Protein AF-A0A5E7RU67-F1 (afdb_monomer_lite)

InterPro domains:
  IPR011050 Pectin lyase fold/virulence factor [SSF51126] (42-328)
  IPR012332 Autotransporter, pectate lyase C-like domain superfamily [G3DSA:2.160.20.20] (21-331)

Radius of gyration: 26.78 Å; chains: 1; bounding box: 69×80×90 Å

Structure (mmCIF, N/CA/C/O backbone):
data_AF-A0A5E7RU67-F1
#
_entry.id   AF-A0A5E7RU67-F1
#
loop_
_atom_site.group_PDB
_atom_site.id
_atom_site.type_symbol
_atom_site.label_atom_id
_atom_site.label_alt_id
_atom_site.label_comp_id
_atom_site.label_asym_id
_atom_site.label_entity_id
_atom_site.label_seq_id
_atom_site.pdbx_PDB_ins_code
_atom_site.Cartn_x
_atom_site.Cartn_y
_atom_site.Cartn_z
_atom_site.occupancy
_atom_site.B_iso_or_equiv
_atom_site.auth_seq_id
_atom_site.auth_comp_id
_atom_site.auth_asym_id
_atom_site.auth_atom_id
_atom_site.pdbx_PDB_model_num
ATOM 1 N N . MET A 1 1 ? 38.534 -65.966 -63.436 1.00 44.47 1 MET A N 1
ATOM 2 C CA . MET A 1 1 ? 38.190 -65.889 -61.999 1.00 44.47 1 MET A CA 1
ATOM 3 C C . MET A 1 1 ? 38.751 -64.556 -61.519 1.00 44.47 1 MET A C 1
ATOM 5 O O . MET A 1 1 ? 39.958 -64.410 -61.515 1.00 44.47 1 MET A O 1
ATOM 9 N N . ILE A 1 2 ? 37.965 -63.483 -61.458 1.00 35.50 2 ILE A N 1
ATOM 10 C CA . ILE A 1 2 ? 37.288 -63.001 -60.243 1.00 35.50 2 ILE A CA 1
ATOM 11 C C . ILE A 1 2 ? 36.153 -62.049 -60.671 1.00 35.50 2 ILE A C 1
ATOM 13 O O . ILE A 1 2 ? 36.329 -61.210 -61.549 1.00 35.50 2 ILE A O 1
ATOM 17 N N . SER A 1 3 ? 34.987 -62.232 -60.054 1.00 41.81 3 SER A N 1
ATOM 18 C CA . SER A 1 3 ? 33.763 -61.436 -60.195 1.00 41.81 3 SER A CA 1
ATOM 19 C C . SER A 1 3 ? 33.774 -60.284 -59.188 1.00 41.81 3 SER A C 1
ATOM 21 O O . SER A 1 3 ? 34.045 -60.535 -58.016 1.00 41.81 3 SER A O 1
ATOM 23 N N . ILE A 1 4 ? 33.380 -59.071 -59.588 1.00 42.59 4 ILE A N 1
ATOM 24 C CA . ILE A 1 4 ? 33.026 -57.989 -58.654 1.00 42.59 4 ILE A CA 1
ATOM 25 C C . ILE A 1 4 ? 31.645 -57.444 -59.042 1.00 42.59 4 ILE A C 1
ATOM 27 O O . ILE A 1 4 ? 31.445 -56.932 -60.140 1.00 42.59 4 ILE A O 1
ATOM 31 N N . LYS A 1 5 ? 30.684 -57.626 -58.129 1.00 42.06 5 LYS A N 1
ATOM 32 C CA . LYS A 1 5 ? 29.308 -57.107 -58.178 1.00 42.06 5 LYS A CA 1
ATOM 33 C C . LYS A 1 5 ? 29.257 -55.645 -57.684 1.00 42.06 5 LYS A C 1
ATOM 35 O O . LYS A 1 5 ? 30.130 -55.249 -56.913 1.00 42.06 5 LYS A O 1
ATOM 40 N N . PRO A 1 6 ? 28.236 -54.860 -58.079 1.00 46.28 6 PRO A N 1
ATOM 41 C CA . PRO A 1 6 ? 28.140 -53.432 -57.776 1.00 46.28 6 PRO A CA 1
ATOM 42 C C . PRO A 1 6 ? 27.671 -53.166 -56.337 1.00 46.28 6 PRO A C 1
ATOM 44 O O . PRO A 1 6 ? 26.772 -53.842 -55.836 1.00 46.28 6 PRO A O 1
ATOM 47 N N . PHE A 1 7 ? 28.241 -52.145 -55.690 1.00 42.00 7 PHE A N 1
ATOM 48 C CA . PHE A 1 7 ? 27.728 -51.604 -54.430 1.00 42.00 7 PHE A CA 1
ATOM 49 C C . PHE A 1 7 ? 26.598 -50.606 -54.709 1.00 42.00 7 PHE A C 1
ATOM 51 O O . PHE A 1 7 ? 26.797 -49.581 -55.359 1.00 42.00 7 PHE A O 1
ATOM 58 N N . ALA A 1 8 ? 25.407 -50.916 -54.199 1.00 48.16 8 ALA A N 1
ATOM 59 C CA . ALA A 1 8 ? 24.274 -50.005 -54.146 1.00 48.16 8 ALA A CA 1
ATOM 60 C C . ALA A 1 8 ? 24.549 -48.901 -53.112 1.00 48.16 8 ALA A C 1
ATOM 62 O O . ALA A 1 8 ? 24.764 -49.191 -51.934 1.00 48.16 8 ALA A O 1
ATOM 63 N N . CYS A 1 9 ? 24.536 -47.636 -53.541 1.00 42.12 9 CYS A N 1
ATOM 64 C CA . CYS A 1 9 ? 24.635 -46.504 -52.626 1.00 42.12 9 CYS A CA 1
ATOM 65 C C . CYS A 1 9 ? 23.310 -46.348 -51.862 1.00 42.12 9 CYS A C 1
ATOM 67 O O . CYS A 1 9 ? 22.229 -46.235 -52.443 1.00 42.12 9 CYS A O 1
ATOM 69 N N . CYS A 1 10 ? 23.421 -46.433 -50.541 1.00 45.81 10 CYS A N 1
ATOM 70 C CA . CYS A 1 10 ? 22.346 -46.565 -49.574 1.00 45.81 10 CYS A CA 1
ATOM 71 C C . CYS A 1 10 ? 21.570 -45.247 -49.393 1.00 45.81 10 CYS A C 1
ATOM 73 O O . CYS A 1 10 ? 22.162 -44.171 -49.311 1.00 45.81 10 CYS A O 1
ATOM 75 N N . ARG A 1 11 ? 20.243 -45.342 -49.214 1.00 50.56 11 ARG A N 1
ATOM 76 C CA . ARG A 1 11 ? 19.304 -44.248 -48.867 1.00 50.56 11 ARG A CA 1
ATOM 77 C C . ARG A 1 11 ? 19.621 -43.524 -47.537 1.00 50.56 11 ARG A C 1
ATOM 79 O O . ARG A 1 11 ? 18.853 -42.671 -47.107 1.00 50.56 11 ARG A O 1
ATOM 86 N N . LEU A 1 12 ? 20.752 -43.829 -46.899 1.00 46.69 12 LEU A N 1
ATOM 87 C CA . LEU A 1 12 ? 21.218 -43.235 -45.647 1.00 46.69 12 LEU A CA 1
ATOM 88 C C . LEU A 1 12 ? 21.795 -41.818 -45.826 1.00 46.69 12 LEU A C 1
ATOM 90 O O . LEU A 1 12 ? 21.745 -41.019 -44.896 1.00 46.69 12 LEU A O 1
ATOM 94 N N . PHE A 1 13 ? 22.293 -41.471 -47.020 1.00 46.56 13 PHE A N 1
ATOM 95 C CA . PHE A 1 13 ? 22.967 -40.181 -47.241 1.00 46.56 13 PHE A CA 1
ATOM 96 C C . PHE A 1 13 ? 22.000 -38.982 -47.310 1.00 46.56 13 PHE A C 1
ATOM 98 O O . PHE A 1 13 ? 22.359 -37.878 -46.912 1.00 46.56 13 PHE A O 1
ATOM 105 N N . CYS A 1 14 ? 20.744 -39.190 -47.732 1.00 43.66 14 CYS A N 1
ATOM 106 C CA . CYS A 1 14 ? 19.724 -38.130 -47.714 1.00 43.66 14 CYS A CA 1
ATOM 107 C C . CYS A 1 14 ? 19.149 -37.871 -46.313 1.00 43.66 14 CYS A C 1
ATOM 109 O O . CYS A 1 14 ? 18.797 -36.736 -46.008 1.00 43.66 14 CYS A O 1
ATOM 111 N N . ALA A 1 15 ? 19.083 -38.889 -45.446 1.00 46.81 15 ALA A N 1
ATOM 112 C CA . ALA A 1 15 ? 18.594 -38.727 -44.074 1.00 46.81 15 ALA A CA 1
ATOM 113 C C . ALA A 1 15 ? 19.608 -37.997 -43.171 1.00 46.81 15 ALA A C 1
ATOM 115 O O . ALA A 1 15 ? 19.221 -37.307 -42.232 1.00 46.81 15 ALA A O 1
ATOM 116 N N . MET A 1 16 ? 20.905 -38.100 -43.481 1.00 46.62 16 MET A N 1
ATOM 117 C CA . MET A 1 16 ? 21.975 -37.484 -42.688 1.00 46.62 16 MET A CA 1
ATOM 118 C C . MET A 1 16 ? 22.162 -35.982 -42.957 1.00 46.62 16 MET A C 1
ATOM 120 O O . MET A 1 16 ? 22.658 -35.275 -42.085 1.00 46.62 16 MET A O 1
ATOM 124 N N . ASN A 1 17 ? 21.706 -35.471 -44.108 1.00 43.25 17 ASN A N 1
ATOM 125 C CA . ASN A 1 17 ? 21.775 -34.039 -44.429 1.00 43.25 17 ASN A CA 1
ATOM 126 C C . ASN A 1 17 ? 20.615 -33.211 -43.845 1.00 43.25 17 ASN A C 1
ATOM 128 O O . ASN A 1 17 ? 20.751 -31.998 -43.719 1.00 43.25 17 ASN A O 1
ATOM 132 N N . LEU A 1 18 ? 19.495 -33.834 -43.450 1.00 45.84 18 LEU A N 1
ATOM 133 C CA . LEU A 1 18 ? 18.412 -33.117 -42.757 1.00 45.84 18 LEU A CA 1
ATOM 134 C C . LEU A 1 18 ? 18.663 -32.952 -41.248 1.00 45.84 18 LEU A C 1
ATOM 136 O O . LEU A 1 18 ? 18.122 -32.028 -40.647 1.00 45.84 18 LEU A O 1
ATOM 140 N N . MET A 1 19 ? 19.497 -33.797 -40.631 1.00 50.22 19 MET A N 1
ATOM 141 C CA . MET A 1 19 ? 19.812 -33.681 -39.199 1.00 50.22 19 MET A CA 1
ATOM 142 C C . MET A 1 19 ? 20.854 -32.597 -38.883 1.00 50.22 19 MET A C 1
ATOM 144 O O . MET A 1 19 ? 20.818 -32.0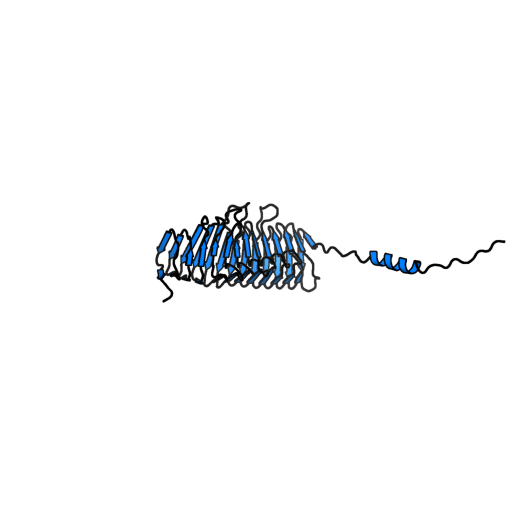44 -37.787 1.00 50.22 19 MET A O 1
ATOM 148 N N . SER A 1 20 ? 21.741 -32.230 -39.818 1.00 50.44 20 SER A N 1
ATOM 149 C CA . SER A 1 20 ? 22.726 -31.161 -39.572 1.00 50.44 20 SER A CA 1
ATOM 150 C C . SER A 1 20 ? 22.131 -29.750 -39.684 1.00 50.44 20 SER A C 1
ATOM 152 O O . SER A 1 20 ? 22.588 -28.846 -38.990 1.00 50.44 20 SER A O 1
ATOM 154 N N . MET A 1 21 ? 21.071 -29.560 -40.481 1.00 47.50 21 MET A N 1
ATOM 155 C CA . MET A 1 21 ? 20.347 -28.281 -40.566 1.00 47.50 21 MET A CA 1
ATOM 156 C C . MET A 1 21 ? 19.394 -28.040 -39.387 1.00 47.50 21 MET A C 1
ATOM 158 O O . MET A 1 21 ? 19.120 -26.888 -39.062 1.00 47.50 21 MET A O 1
ATOM 162 N N . ALA A 1 22 ? 18.928 -29.091 -38.702 1.00 50.53 22 ALA A N 1
ATOM 163 C CA . ALA A 1 22 ? 18.099 -28.947 -37.502 1.00 50.53 22 ALA A CA 1
ATOM 164 C C . ALA A 1 22 ? 18.892 -28.419 -36.288 1.00 50.53 22 ALA A C 1
ATOM 166 O O . ALA A 1 22 ? 18.325 -27.755 -35.423 1.00 50.53 22 ALA A O 1
ATOM 167 N N . ALA A 1 23 ? 20.209 -28.655 -36.240 1.00 50.19 23 ALA A N 1
ATOM 168 C CA . ALA A 1 23 ? 21.064 -28.230 -35.131 1.00 50.19 23 ALA A CA 1
ATOM 169 C C . ALA A 1 23 ? 21.391 -26.719 -35.124 1.00 50.19 23 ALA A C 1
ATOM 171 O O . ALA A 1 23 ? 21.833 -26.210 -34.098 1.00 50.19 23 ALA A O 1
ATOM 172 N N . LEU A 1 24 ? 21.147 -25.987 -36.222 1.00 49.62 24 LEU A N 1
ATOM 173 C CA . LEU A 1 24 ? 21.363 -24.530 -36.287 1.00 49.62 24 LEU A CA 1
ATOM 174 C C . LEU A 1 24 ? 20.116 -23.682 -35.966 1.00 49.62 24 LEU A C 1
ATOM 176 O O . LEU A 1 24 ? 20.223 -22.460 -35.913 1.00 49.62 24 LEU A O 1
ATOM 180 N N . LEU A 1 25 ? 18.953 -24.292 -35.713 1.00 47.78 25 LEU A N 1
ATOM 181 C CA . LEU A 1 25 ? 17.704 -23.574 -35.397 1.00 47.78 25 LEU A CA 1
ATOM 182 C C . LEU A 1 25 ? 17.400 -23.470 -33.890 1.00 47.78 25 LEU A C 1
ATOM 184 O O . LEU A 1 25 ? 16.326 -23.013 -33.514 1.00 47.78 25 LEU A O 1
ATOM 188 N N . LEU A 1 26 ? 18.341 -23.858 -33.023 1.00 47.12 26 LEU A N 1
ATOM 189 C CA . LEU A 1 26 ? 18.199 -23.798 -31.560 1.00 47.12 26 LEU A CA 1
ATOM 190 C C . LEU A 1 26 ? 19.143 -22.784 -30.896 1.00 47.12 26 LEU A C 1
ATOM 192 O O . LEU A 1 26 ? 19.465 -22.915 -29.719 1.00 47.12 26 LEU A O 1
ATOM 196 N N . VAL A 1 27 ? 19.563 -21.742 -31.617 1.00 46.94 27 VAL A N 1
ATOM 197 C CA . VAL A 1 27 ? 20.065 -20.527 -30.959 1.00 46.94 27 VAL A CA 1
ATOM 198 C C . VAL A 1 27 ? 18.857 -19.637 -30.690 1.00 46.94 27 VAL A C 1
ATOM 200 O O . VAL A 1 27 ? 18.608 -18.666 -31.401 1.00 46.94 27 VAL A O 1
ATOM 203 N N . SER A 1 28 ? 18.054 -20.006 -29.691 1.00 48.38 28 SER A N 1
ATOM 204 C CA . SER A 1 28 ? 17.114 -19.050 -29.109 1.00 48.38 28 SER A CA 1
ATOM 205 C C . SER A 1 28 ? 17.944 -17.865 -28.613 1.00 48.38 28 SER A C 1
ATOM 207 O O . SER A 1 28 ? 18.873 -18.093 -27.832 1.00 48.38 28 SER A O 1
ATOM 209 N N . PRO A 1 29 ? 17.678 -16.616 -29.033 1.00 47.66 29 PRO A N 1
ATOM 210 C CA . PRO A 1 29 ? 18.270 -15.486 -28.348 1.00 47.66 29 PRO A CA 1
ATOM 211 C C . PRO A 1 29 ? 17.782 -15.568 -26.903 1.00 47.66 29 PRO A C 1
ATOM 213 O O . PRO A 1 29 ? 16.587 -15.464 -26.628 1.00 47.66 29 PRO A O 1
ATOM 216 N N . HIS A 1 30 ? 18.694 -15.811 -25.966 1.00 46.31 30 HIS A N 1
ATOM 217 C CA . HIS A 1 30 ? 18.444 -15.446 -24.584 1.00 46.31 30 HIS A CA 1
ATOM 218 C C . HIS A 1 30 ? 18.219 -13.931 -24.619 1.00 46.31 30 HIS A C 1
ATOM 220 O O . HIS A 1 30 ? 19.171 -13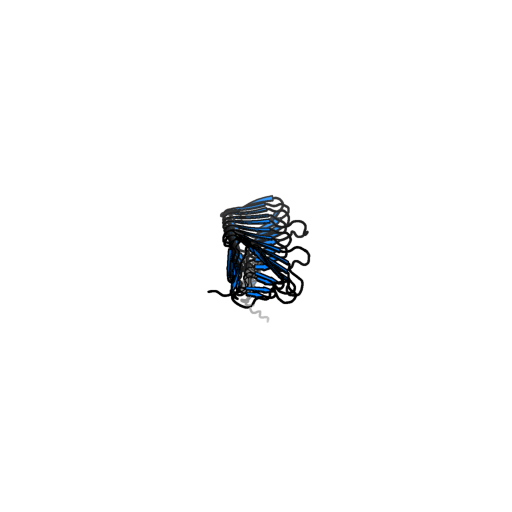.184 -24.824 1.00 46.31 30 HIS A O 1
ATOM 226 N N . VAL A 1 31 ? 16.960 -13.484 -24.561 1.00 63.78 31 VAL A N 1
ATOM 227 C CA . VAL A 1 31 ? 16.603 -12.059 -24.610 1.00 63.78 31 VAL A CA 1
ATOM 228 C C . VAL A 1 31 ? 17.041 -11.440 -23.284 1.00 63.78 31 VAL A C 1
ATOM 230 O O . VAL A 1 31 ? 16.287 -11.387 -22.313 1.00 63.78 31 VAL A O 1
ATOM 233 N N . THR A 1 32 ? 18.318 -11.079 -23.214 1.00 76.38 32 THR A N 1
ATOM 234 C CA . THR A 1 32 ? 18.918 -10.339 -22.106 1.00 76.38 32 THR A CA 1
ATOM 235 C C . THR A 1 32 ? 18.380 -8.918 -22.106 1.00 76.38 32 THR A C 1
ATOM 237 O O . THR A 1 32 ? 18.255 -8.326 -23.175 1.00 76.38 32 THR A O 1
ATOM 240 N N . ALA A 1 33 ? 18.113 -8.364 -20.924 1.00 84.88 33 ALA A N 1
ATOM 241 C CA . ALA A 1 33 ? 17.643 -6.991 -20.806 1.00 84.88 33 ALA A CA 1
ATOM 242 C C . ALA A 1 33 ? 18.615 -5.991 -21.435 1.00 84.88 33 ALA A C 1
ATOM 244 O O . ALA A 1 33 ? 19.833 -6.070 -21.243 1.00 84.88 33 ALA A O 1
ATOM 245 N N . ARG A 1 34 ? 18.061 -5.019 -22.152 1.00 93.75 34 ARG A N 1
ATOM 246 C CA . ARG A 1 34 ? 18.792 -3.872 -22.659 1.00 93.75 34 ARG A CA 1
ATOM 247 C C . ARG A 1 34 ? 19.200 -2.975 -21.498 1.00 93.75 34 ARG A C 1
ATOM 249 O O . ARG A 1 34 ? 18.366 -2.454 -20.756 1.00 93.75 34 ARG A O 1
ATOM 256 N N . VAL A 1 35 ? 20.507 -2.799 -21.343 1.00 95.38 35 VAL A N 1
ATOM 257 C CA . VAL A 1 35 ? 21.083 -1.997 -20.263 1.00 95.38 35 VAL A CA 1
ATOM 258 C C . VAL A 1 35 ? 21.199 -0.538 -20.702 1.00 95.38 35 VAL A C 1
ATOM 260 O O . VAL A 1 35 ? 21.812 -0.246 -21.728 1.00 95.38 35 VAL A O 1
ATOM 263 N N . ILE A 1 36 ? 20.645 0.368 -19.898 1.00 95.50 36 ILE A N 1
ATOM 264 C CA . ILE A 1 36 ? 20.850 1.814 -19.988 1.00 95.50 36 ILE A CA 1
ATOM 265 C C . ILE A 1 36 ? 21.726 2.210 -18.803 1.00 95.50 36 ILE A C 1
ATOM 267 O O . ILE A 1 36 ? 21.338 2.058 -17.642 1.00 95.50 36 ILE A O 1
ATOM 271 N N . ASP A 1 37 ? 22.924 2.695 -19.103 1.00 95.62 37 ASP A N 1
ATOM 272 C CA . ASP A 1 37 ? 23.963 2.986 -18.119 1.00 95.62 37 ASP A CA 1
ATOM 273 C C . ASP A 1 37 ? 24.374 4.453 -18.236 1.00 95.62 37 ASP A C 1
ATOM 275 O O . ASP A 1 37 ? 24.819 4.875 -19.306 1.00 95.62 37 ASP A O 1
ATOM 279 N N . ASN A 1 38 ? 24.159 5.230 -17.166 1.00 95.19 38 ASN A N 1
ATOM 280 C CA . ASN A 1 38 ? 24.547 6.643 -17.049 1.00 95.19 38 ASN A CA 1
ATOM 281 C C . ASN A 1 38 ? 24.175 7.514 -18.268 1.00 95.19 38 ASN A C 1
ATOM 283 O O . ASN A 1 38 ? 24.878 8.447 -18.658 1.00 95.19 38 ASN A O 1
ATOM 287 N N . THR A 1 39 ? 23.068 7.167 -18.918 1.00 96.38 39 THR A N 1
ATOM 288 C CA . THR A 1 39 ? 22.570 7.799 -20.140 1.00 96.38 39 THR A CA 1
ATOM 289 C C . THR A 1 39 ? 21.061 7.964 -20.048 1.00 96.38 39 THR A C 1
ATOM 291 O O . THR A 1 39 ? 20.398 7.339 -19.219 1.00 96.38 39 THR A O 1
ATOM 294 N N . SER A 1 40 ? 20.520 8.860 -20.870 1.00 96.88 40 SER A N 1
ATOM 295 C CA . SER A 1 40 ? 19.081 9.088 -20.976 1.00 96.88 40 SER A CA 1
ATOM 296 C C . SER A 1 40 ? 18.563 8.543 -22.297 1.00 96.88 40 SER A C 1
ATOM 298 O O . SER A 1 40 ? 19.140 8.825 -23.347 1.00 96.88 40 SER A O 1
ATOM 300 N N . GLU A 1 41 ? 17.465 7.801 -22.248 1.00 97.25 41 GLU A N 1
ATOM 301 C CA . GLU A 1 41 ? 16.784 7.274 -23.425 1.00 97.25 41 GLU A CA 1
ATOM 302 C C . GLU A 1 41 ? 15.286 7.579 -23.363 1.00 97.25 41 GLU A C 1
ATOM 304 O O . GLU A 1 41 ? 14.672 7.540 -22.294 1.00 97.25 41 GLU A O 1
ATOM 309 N N . THR A 1 42 ? 14.703 7.853 -24.531 1.00 97.88 42 THR A N 1
ATOM 310 C CA . THR A 1 42 ? 13.256 7.972 -24.708 1.00 97.88 42 THR A CA 1
ATOM 311 C C . THR A 1 42 ? 12.778 6.913 -25.687 1.00 97.88 42 THR A C 1
ATOM 313 O O . THR A 1 42 ? 13.332 6.787 -26.780 1.00 97.88 42 THR A O 1
ATOM 316 N N . ILE A 1 43 ? 11.732 6.186 -25.306 1.00 97.88 43 ILE A N 1
ATOM 317 C CA . ILE A 1 43 ? 11.082 5.167 -26.133 1.00 97.88 43 ILE A CA 1
ATOM 318 C C . ILE A 1 43 ? 9.591 5.476 -26.275 1.00 97.88 43 ILE A C 1
ATOM 320 O O . ILE A 1 43 ? 8.996 6.118 -25.407 1.00 97.88 43 ILE A O 1
ATOM 324 N N . GLY A 1 44 ? 8.980 5.002 -27.356 1.00 96.69 44 GLY A N 1
ATOM 325 C CA . GLY A 1 44 ? 7.544 5.110 -27.580 1.00 96.69 44 GLY A CA 1
ATOM 326 C C . GLY A 1 44 ? 6.987 4.008 -28.472 1.00 96.69 44 GLY A C 1
ATOM 327 O O . GLY A 1 44 ? 7.611 2.967 -28.655 1.00 96.69 44 GLY A O 1
ATOM 328 N N . SER A 1 45 ? 5.807 4.237 -29.046 1.00 93.81 45 SER A N 1
ATOM 329 C CA . SER A 1 45 ? 5.040 3.226 -29.796 1.00 93.81 45 SER A CA 1
ATOM 330 C C . SER A 1 45 ? 5.740 2.634 -31.028 1.00 93.81 45 SER A C 1
ATOM 332 O O . SER A 1 45 ? 5.365 1.558 -31.486 1.00 93.81 45 SER A O 1
ATOM 334 N N . GLY A 1 46 ? 6.744 3.324 -31.579 1.00 90.31 46 GLY A N 1
ATOM 335 C CA . GLY A 1 46 ? 7.542 2.844 -32.712 1.00 90.31 46 GLY A CA 1
ATOM 336 C C . GLY A 1 46 ? 8.695 1.911 -32.329 1.00 90.31 46 GLY A C 1
ATOM 337 O O . GLY A 1 46 ? 9.327 1.336 -33.214 1.00 90.31 46 GLY A O 1
ATOM 338 N N . ASN A 1 47 ? 8.996 1.771 -31.036 1.00 93.94 47 ASN A N 1
ATOM 339 C CA . ASN A 1 47 ? 10.025 0.863 -30.543 1.00 93.94 47 ASN A CA 1
ATOM 340 C C . ASN A 1 47 ? 9.453 -0.555 -30.390 1.00 93.94 47 ASN A C 1
ATOM 342 O O . ASN A 1 47 ? 8.315 -0.729 -29.959 1.00 93.94 47 ASN A O 1
ATOM 346 N N . SER A 1 48 ? 10.244 -1.575 -30.732 1.00 90.75 48 SER A N 1
ATOM 347 C CA . SER A 1 48 ? 9.909 -2.965 -30.406 1.00 90.75 48 SER A CA 1
ATOM 348 C C . SER A 1 48 ? 9.967 -3.191 -28.896 1.00 90.75 48 SER A C 1
ATOM 350 O O . SER A 1 48 ? 10.821 -2.607 -28.228 1.00 90.75 48 SER A O 1
ATOM 352 N N . GLU A 1 49 ? 9.109 -4.073 -28.385 1.00 93.12 49 GLU A N 1
ATOM 353 C CA . GLU A 1 49 ? 9.120 -4.470 -26.976 1.00 93.12 49 GLU A CA 1
ATOM 354 C C . GLU A 1 49 ? 10.478 -5.077 -26.594 1.00 93.12 49 GLU A C 1
ATOM 356 O O . GLU A 1 49 ? 11.007 -5.940 -27.296 1.00 93.12 49 GLU A O 1
ATOM 361 N N . ASP A 1 50 ? 11.037 -4.613 -25.479 1.00 94.19 50 ASP A N 1
ATOM 362 C CA . ASP A 1 50 ? 12.294 -5.101 -24.916 1.00 94.19 50 ASP A CA 1
ATOM 363 C C . ASP A 1 50 ? 12.218 -5.074 -23.383 1.00 94.19 50 ASP A C 1
ATOM 365 O O . ASP A 1 50 ? 11.342 -4.424 -22.797 1.00 94.19 50 ASP A O 1
ATOM 369 N N . ARG A 1 51 ? 13.134 -5.791 -22.735 1.00 94.81 51 ARG A N 1
ATOM 370 C CA . ARG A 1 51 ? 13.384 -5.713 -21.294 1.00 94.81 51 ARG A CA 1
ATOM 371 C C . ARG A 1 51 ? 14.390 -4.608 -21.024 1.00 94.81 51 ARG A C 1
ATOM 373 O O . ARG A 1 51 ? 15.374 -4.495 -21.750 1.00 94.81 51 ARG A O 1
ATOM 380 N N . TYR A 1 52 ? 14.219 -3.855 -19.942 1.00 95.62 52 TYR A N 1
ATOM 381 C CA . TYR A 1 52 ? 15.121 -2.745 -19.622 1.00 95.62 52 TYR A CA 1
ATOM 382 C C . TYR A 1 52 ? 15.767 -2.903 -18.252 1.00 95.62 52 TYR A C 1
ATOM 384 O O . TYR A 1 52 ? 15.111 -3.221 -17.263 1.00 95.62 52 TYR A O 1
ATOM 392 N N . GLN A 1 53 ? 17.063 -2.613 -18.178 1.00 96.00 53 GLN A N 1
ATOM 393 C CA . GLN A 1 53 ? 17.776 -2.437 -16.919 1.00 96.00 53 GLN A CA 1
ATOM 394 C C . GLN A 1 53 ? 18.428 -1.057 -16.885 1.00 96.00 53 GLN A C 1
ATOM 396 O O . GLN A 1 53 ? 19.313 -0.767 -17.683 1.00 96.00 53 GLN A O 1
ATOM 401 N N . LEU A 1 54 ? 18.020 -0.220 -15.937 1.00 96.25 54 LEU A N 1
ATOM 402 C CA . LEU A 1 54 ? 18.597 1.099 -15.707 1.00 96.25 54 LEU A CA 1
ATOM 403 C C . LEU A 1 54 ? 19.613 1.024 -14.567 1.00 96.25 54 LEU A C 1
ATOM 405 O O . LEU A 1 54 ? 19.310 0.466 -13.507 1.00 96.25 54 LEU A O 1
ATOM 409 N N . GLN A 1 55 ? 20.781 1.638 -14.750 1.00 94.19 55 GLN A N 1
ATOM 410 C CA . GLN A 1 55 ? 21.835 1.694 -13.734 1.00 94.19 55 GLN A CA 1
ATOM 411 C C . GLN A 1 55 ? 22.660 2.987 -13.792 1.00 94.19 55 GLN A C 1
ATOM 413 O O . GLN A 1 55 ? 22.623 3.720 -14.781 1.00 94.19 55 GLN A O 1
ATOM 418 N N . ASN A 1 56 ? 23.396 3.269 -12.712 1.00 90.25 56 ASN A N 1
ATOM 419 C CA . ASN A 1 56 ? 24.365 4.368 -12.608 1.00 90.25 56 ASN A CA 1
ATOM 420 C C . ASN A 1 56 ? 23.797 5.741 -13.013 1.00 90.25 56 ASN A C 1
ATOM 422 O O . ASN A 1 56 ? 24.379 6.444 -13.832 1.00 90.25 56 ASN A O 1
ATOM 426 N N . GLY A 1 57 ? 22.632 6.118 -12.476 1.00 90.50 57 GLY A N 1
ATOM 427 C CA . GLY A 1 57 ? 22.016 7.421 -12.774 1.00 90.50 57 GLY A CA 1
ATOM 428 C C . GLY A 1 57 ? 21.361 7.528 -14.157 1.00 90.50 57 GLY A C 1
ATOM 429 O O . GLY A 1 57 ? 21.039 8.629 -14.597 1.00 90.50 57 GLY A O 1
ATOM 430 N N . ALA A 1 58 ? 21.142 6.402 -14.843 1.00 96.56 58 ALA A N 1
ATOM 431 C CA . ALA A 1 58 ? 20.400 6.371 -16.098 1.00 96.56 58 ALA A CA 1
ATOM 432 C C . ALA A 1 58 ? 18.993 6.987 -15.990 1.00 96.56 58 ALA A C 1
ATOM 434 O O . ALA A 1 58 ? 18.390 7.071 -14.919 1.00 96.56 58 ALA A O 1
ATOM 435 N N . THR A 1 59 ? 18.435 7.389 -17.127 1.00 97.75 59 THR A N 1
ATOM 436 C CA . THR A 1 59 ? 17.036 7.814 -17.222 1.00 97.75 59 THR A CA 1
ATOM 437 C C . THR A 1 59 ? 16.358 7.120 -18.393 1.00 97.75 59 THR A C 1
ATOM 439 O O . THR A 1 59 ? 16.862 7.166 -19.511 1.00 97.75 59 THR A O 1
ATOM 442 N N . LEU A 1 60 ? 15.202 6.502 -18.154 1.00 98.38 60 LEU A N 1
ATOM 443 C CA . LEU A 1 60 ? 14.327 6.006 -19.218 1.00 98.38 60 LEU A CA 1
ATOM 444 C C . LEU A 1 60 ? 13.007 6.763 -19.166 1.00 98.38 60 LEU A C 1
ATOM 446 O O . LEU A 1 60 ? 12.350 6.783 -18.127 1.00 98.38 60 LEU A O 1
ATOM 450 N N . THR A 1 61 ? 12.619 7.353 -20.292 1.00 98.62 61 THR A N 1
ATOM 451 C CA . THR A 1 61 ? 11.300 7.960 -20.484 1.00 98.62 61 THR A CA 1
ATOM 452 C C . THR A 1 61 ? 10.536 7.166 -21.535 1.00 98.62 61 THR A C 1
ATOM 454 O O . THR A 1 61 ? 10.881 7.187 -22.711 1.00 98.62 61 THR A O 1
ATOM 457 N N . ALA A 1 62 ? 9.504 6.447 -21.118 1.00 98.56 62 ALA A N 1
ATOM 458 C CA . ALA A 1 62 ? 8.648 5.673 -21.999 1.00 98.56 62 ALA A CA 1
ATOM 459 C C . ALA A 1 62 ? 7.311 6.400 -22.173 1.00 98.56 62 ALA A C 1
ATOM 461 O O . ALA A 1 62 ? 6.623 6.668 -21.187 1.00 98.56 62 ALA A O 1
ATOM 462 N N . ILE A 1 63 ? 6.965 6.748 -23.413 1.00 98.62 63 ILE A N 1
ATOM 463 C CA . ILE A 1 63 ? 5.755 7.507 -23.746 1.00 98.62 63 ILE A CA 1
ATOM 464 C C . ILE A 1 63 ? 4.979 6.745 -24.812 1.00 98.62 63 ILE A C 1
ATOM 466 O O . ILE A 1 63 ? 5.469 6.579 -25.927 1.00 98.62 63 ILE A O 1
ATOM 470 N N . ASP A 1 64 ? 3.776 6.279 -24.478 1.00 98.31 64 ASP A N 1
ATOM 471 C CA . ASP A 1 64 ? 2.969 5.426 -25.363 1.00 98.31 64 ASP A CA 1
ATOM 472 C C . ASP A 1 64 ? 3.723 4.141 -25.790 1.00 98.31 64 ASP A C 1
ATOM 474 O O . ASP A 1 64 ? 3.531 3.612 -26.888 1.00 98.31 64 ASP A O 1
ATOM 478 N N . ALA A 1 65 ? 4.631 3.655 -24.934 1.00 98.25 65 ALA A N 1
ATOM 479 C CA . ALA A 1 65 ? 5.508 2.525 -25.216 1.00 98.25 65 ALA A CA 1
ATOM 480 C C . ALA A 1 65 ? 4.927 1.197 -24.717 1.00 98.25 65 ALA A C 1
ATOM 482 O O . ALA A 1 65 ? 4.091 1.152 -23.809 1.00 98.25 65 ALA A O 1
ATOM 483 N N . ARG A 1 66 ? 5.439 0.099 -25.275 1.00 97.94 66 ARG A N 1
ATOM 484 C CA . ARG A 1 66 ? 5.237 -1.257 -24.761 1.00 97.94 66 ARG A CA 1
ATOM 485 C C . ARG A 1 66 ? 6.589 -1.866 -24.418 1.00 97.94 66 ARG A C 1
ATOM 487 O O . ARG A 1 66 ? 7.515 -1.778 -25.222 1.00 97.94 66 ARG A O 1
ATOM 494 N N . THR A 1 67 ? 6.707 -2.458 -23.238 1.00 96.69 67 THR A N 1
ATOM 495 C CA . THR A 1 67 ? 7.941 -3.107 -22.780 1.00 96.69 67 THR A CA 1
ATOM 496 C C . THR A 1 67 ? 7.632 -4.422 -22.078 1.00 96.69 67 THR A C 1
ATOM 498 O O . THR A 1 67 ? 6.517 -4.646 -21.594 1.00 96.69 67 THR A O 1
ATOM 501 N N . PHE A 1 68 ? 8.656 -5.260 -21.957 1.00 95.56 68 PHE A N 1
ATOM 502 C CA . PHE A 1 68 ? 8.676 -6.310 -20.945 1.00 95.56 68 PHE A CA 1
ATOM 503 C C . PHE A 1 68 ? 9.102 -5.724 -19.590 1.00 95.56 68 PHE A C 1
ATOM 505 O O . PHE A 1 68 ? 8.974 -4.514 -19.382 1.00 95.56 68 PHE A O 1
ATOM 512 N N . ASP A 1 69 ? 9.598 -6.548 -18.666 1.00 95.19 69 ASP A N 1
ATOM 513 C CA . ASP A 1 69 ? 10.024 -6.106 -17.340 1.00 95.19 69 ASP A CA 1
ATOM 514 C C . ASP A 1 69 ? 11.073 -4.981 -17.380 1.00 95.19 69 ASP A C 1
ATOM 516 O O . ASP A 1 69 ? 11.974 -4.937 -18.229 1.00 95.19 69 ASP A O 1
ATOM 520 N N . ILE A 1 70 ? 10.952 -4.058 -16.422 1.00 97.12 70 ILE A N 1
ATOM 521 C CA . ILE A 1 70 ? 11.883 -2.944 -16.230 1.00 97.12 70 ILE A CA 1
ATOM 522 C C . ILE A 1 70 ? 12.490 -3.033 -14.832 1.00 97.12 70 ILE A C 1
ATOM 524 O O . ILE A 1 70 ? 11.784 -2.990 -13.825 1.00 97.12 70 ILE A O 1
ATOM 528 N N . ARG A 1 71 ? 13.821 -3.084 -14.755 1.00 95.88 71 ARG A N 1
ATOM 529 C CA . ARG A 1 71 ? 14.575 -3.072 -13.495 1.00 95.88 71 ARG A CA 1
ATOM 530 C C . ARG A 1 71 ? 15.354 -1.770 -13.344 1.00 95.88 71 ARG A C 1
ATOM 532 O O . ARG A 1 71 ? 16.172 -1.426 -14.190 1.00 95.88 71 ARG A O 1
ATOM 539 N N . VAL A 1 72 ? 15.161 -1.077 -12.230 1.00 95.44 72 VAL A N 1
ATOM 540 C CA . VAL A 1 72 ? 15.873 0.153 -11.863 1.00 95.44 72 VAL A CA 1
ATOM 541 C C . VAL A 1 72 ? 16.817 -0.136 -10.699 1.00 95.44 72 VAL A C 1
ATOM 543 O O . VAL A 1 72 ? 16.374 -0.605 -9.647 1.00 95.44 72 VAL A O 1
ATOM 546 N N . ARG A 1 73 ? 18.117 0.136 -10.873 1.00 92.06 73 ARG A N 1
ATOM 547 C CA . ARG A 1 73 ? 19.164 -0.161 -9.882 1.00 92.06 73 ARG A CA 1
ATOM 548 C C . ARG A 1 73 ? 20.007 1.070 -9.532 1.00 92.06 73 ARG A C 1
ATOM 550 O O . ARG A 1 73 ? 20.834 1.498 -10.328 1.00 92.06 73 ARG A O 1
ATOM 557 N N . SER A 1 74 ? 19.838 1.558 -8.304 1.00 83.38 74 SER A N 1
ATOM 558 C CA . SER A 1 74 ? 20.690 2.505 -7.565 1.00 83.38 74 SER A CA 1
ATOM 559 C C . SER A 1 74 ? 21.015 3.824 -8.279 1.00 83.38 74 SER A C 1
ATOM 561 O O . SER A 1 74 ? 22.032 3.944 -8.963 1.00 83.38 74 SER A O 1
ATOM 563 N N . GLY A 1 75 ? 20.151 4.829 -8.116 1.00 85.69 75 GLY A N 1
ATOM 564 C CA . GLY A 1 75 ? 20.288 6.180 -8.674 1.00 85.69 75 GLY A CA 1
ATOM 565 C C . GLY A 1 75 ? 19.458 6.535 -9.926 1.00 85.69 75 GLY A C 1
ATOM 566 O O . GLY A 1 75 ? 19.213 7.727 -10.106 1.00 85.69 75 GLY A O 1
ATOM 567 N N . PRO A 1 76 ? 19.004 5.603 -10.796 1.00 91.56 76 PRO A N 1
ATOM 568 C CA . PRO A 1 76 ? 18.278 5.971 -12.008 1.00 91.56 76 PRO A CA 1
ATOM 569 C C . PRO A 1 76 ? 16.866 6.516 -11.769 1.00 91.56 76 PRO A C 1
ATOM 571 O O . PRO A 1 76 ? 16.250 6.301 -10.719 1.00 91.56 76 PRO A O 1
ATOM 574 N N . THR A 1 77 ? 16.339 7.154 -12.816 1.00 96.88 77 THR A N 1
ATOM 575 C CA . THR A 1 77 ? 14.952 7.625 -12.900 1.00 96.88 77 THR A CA 1
ATOM 576 C C . THR A 1 77 ? 14.204 6.922 -14.033 1.00 96.88 77 THR A C 1
ATOM 578 O O . THR A 1 77 ? 14.626 6.950 -15.187 1.00 96.88 77 THR A O 1
ATOM 581 N N . LEU A 1 78 ? 13.060 6.321 -13.718 1.00 98.56 78 LEU A N 1
ATOM 582 C CA . LEU A 1 78 ? 12.112 5.789 -14.694 1.00 98.56 78 LEU A CA 1
ATOM 583 C C . LEU A 1 78 ? 10.902 6.720 -14.802 1.00 98.56 78 LEU A C 1
ATOM 585 O O . LEU A 1 78 ? 10.321 7.109 -13.791 1.00 98.56 78 LEU A O 1
ATOM 589 N N . THR A 1 79 ? 10.490 7.042 -16.022 1.00 98.81 79 THR A N 1
ATOM 590 C CA . THR A 1 79 ? 9.215 7.708 -16.299 1.00 98.81 79 THR A CA 1
ATOM 591 C C . THR A 1 79 ? 8.414 6.861 -17.274 1.00 98.81 79 THR A C 1
ATOM 593 O O . THR A 1 79 ? 8.887 6.593 -18.376 1.00 98.81 79 THR A O 1
ATOM 596 N N . LEU A 1 80 ? 7.215 6.447 -16.870 1.00 98.88 80 LEU A N 1
ATOM 597 C CA . LEU A 1 80 ? 6.227 5.802 -17.728 1.00 98.88 80 LEU A CA 1
ATOM 598 C C . LEU A 1 80 ? 5.038 6.743 -17.898 1.00 98.88 80 LEU A C 1
ATOM 600 O O . LEU A 1 80 ? 4.444 7.172 -16.911 1.00 98.88 80 LEU A O 1
ATOM 604 N N . ASP A 1 81 ? 4.681 7.042 -19.139 1.00 98.81 81 ASP A N 1
ATOM 605 C CA . ASP A 1 81 ? 3.524 7.858 -19.487 1.00 98.81 81 ASP A CA 1
ATOM 606 C C . ASP A 1 81 ? 2.713 7.147 -20.575 1.00 98.81 81 ASP A C 1
ATOM 608 O O . ASP A 1 81 ? 3.243 6.831 -21.644 1.00 98.81 81 ASP A O 1
ATOM 612 N N . ARG A 1 82 ? 1.446 6.822 -20.285 1.00 98.75 82 ARG A N 1
ATOM 613 C CA . ARG A 1 82 ? 0.560 6.039 -21.175 1.00 98.75 82 ARG A CA 1
ATOM 614 C C . ARG A 1 82 ? 1.189 4.743 -21.706 1.00 98.75 82 ARG A C 1
ATOM 616 O O . ARG A 1 82 ? 0.929 4.328 -22.832 1.00 98.75 82 ARG A O 1
ATOM 623 N N . SER A 1 83 ? 2.042 4.105 -20.909 1.00 98.75 83 SER A N 1
ATOM 624 C CA . SER A 1 83 ? 2.828 2.944 -21.337 1.00 98.75 83 SER A CA 1
ATOM 625 C C . SER A 1 83 ? 2.279 1.632 -20.773 1.00 98.75 83 SER A C 1
ATOM 627 O O . SER A 1 83 ? 1.547 1.616 -19.780 1.00 98.75 83 SER A O 1
ATOM 629 N N . HIS A 1 84 ? 2.630 0.522 -21.421 1.00 98.44 84 HIS A N 1
ATOM 630 C CA . HIS A 1 84 ? 2.244 -0.827 -21.013 1.00 98.44 84 HIS A CA 1
ATOM 631 C C . HIS A 1 84 ? 3.484 -1.675 -20.727 1.00 98.44 84 HIS A C 1
ATOM 633 O O . HIS A 1 84 ? 4.336 -1.839 -21.598 1.00 98.44 84 HIS A O 1
ATOM 639 N N . VAL A 1 85 ? 3.568 -2.232 -19.523 1.00 98.31 85 VAL A N 1
ATOM 640 C CA . VAL A 1 85 ? 4.672 -3.093 -19.085 1.00 98.31 85 VAL A CA 1
ATOM 641 C C . VAL A 1 85 ? 4.124 -4.486 -18.816 1.00 98.31 85 VAL A C 1
ATOM 643 O O . VAL A 1 85 ? 3.170 -4.627 -18.053 1.00 98.31 85 VAL A O 1
ATOM 646 N N . THR A 1 86 ? 4.704 -5.514 -19.434 1.00 96.06 86 THR A N 1
ATOM 647 C CA . THR A 1 86 ? 4.315 -6.917 -19.213 1.00 96.06 86 THR A CA 1
ATOM 648 C C . THR A 1 86 ? 5.521 -7.737 -18.768 1.00 96.06 86 THR A C 1
ATOM 650 O O . THR A 1 86 ? 6.358 -8.107 -19.582 1.00 96.06 86 THR A O 1
ATOM 653 N N . GLY A 1 87 ? 5.617 -8.023 -17.473 1.00 90.50 87 GLY A N 1
ATOM 654 C CA . GLY A 1 87 ? 6.590 -8.970 -16.935 1.00 90.50 87 GLY A CA 1
ATOM 655 C C . GLY A 1 87 ? 6.244 -10.405 -17.334 1.00 90.50 87 GLY A C 1
ATOM 656 O O . GLY A 1 87 ? 5.073 -10.747 -17.522 1.00 90.50 87 GLY A O 1
ATOM 657 N N . ASP A 1 88 ? 7.254 -11.265 -17.451 1.00 80.00 88 ASP A N 1
ATOM 658 C CA . ASP A 1 88 ? 7.071 -12.679 -17.760 1.00 80.00 88 ASP A CA 1
ATOM 659 C C . ASP A 1 88 ? 7.527 -13.603 -16.622 1.00 80.00 88 ASP A C 1
ATOM 661 O O . ASP A 1 88 ? 8.427 -13.310 -15.838 1.00 80.00 88 ASP A O 1
ATOM 665 N N . GLY A 1 89 ? 6.851 -14.748 -16.498 1.00 78.62 89 GLY A N 1
ATOM 666 C CA . GLY A 1 89 ? 7.182 -15.785 -15.519 1.00 78.62 89 GLY A CA 1
ATOM 667 C C . GLY A 1 89 ? 7.190 -15.299 -14.064 1.00 78.62 89 GLY A C 1
ATOM 668 O O . GLY A 1 89 ? 6.133 -15.140 -13.445 1.00 78.62 89 GLY A O 1
ATOM 669 N N . PHE A 1 90 ? 8.395 -15.144 -13.511 1.00 78.50 90 PHE A N 1
ATOM 670 C CA . PHE A 1 90 ? 8.653 -14.781 -12.112 1.00 78.50 90 PHE A CA 1
ATOM 671 C C . PHE A 1 90 ? 9.193 -13.358 -11.945 1.00 78.50 90 PHE A C 1
ATOM 673 O O . PHE A 1 90 ? 9.471 -12.960 -10.814 1.00 78.50 90 PHE A O 1
ATOM 680 N N . ASP A 1 91 ? 9.354 -12.611 -13.036 1.00 85.00 91 ASP A N 1
ATOM 681 C CA . ASP A 1 91 ? 9.870 -11.253 -12.981 1.00 85.00 91 ASP A CA 1
ATOM 682 C C . ASP A 1 91 ? 8.777 -10.248 -12.624 1.00 85.00 91 ASP A C 1
ATOM 684 O O . ASP A 1 91 ? 7.623 -10.340 -13.067 1.00 85.00 91 ASP A O 1
ATOM 688 N N . ASP A 1 92 ? 9.162 -9.279 -11.792 1.00 93.94 92 ASP A N 1
ATOM 689 C CA . ASP A 1 92 ? 8.308 -8.141 -11.490 1.00 93.94 92 ASP A CA 1
ATOM 690 C C . ASP A 1 92 ? 8.041 -7.345 -12.773 1.00 93.94 92 ASP A C 1
ATOM 692 O O . ASP A 1 92 ? 8.914 -7.244 -13.635 1.00 93.94 92 ASP A O 1
ATOM 696 N N . GLY A 1 93 ? 6.858 -6.738 -12.897 1.00 97.12 93 GLY A N 1
ATOM 697 C CA . GLY A 1 93 ? 6.577 -5.858 -14.036 1.00 97.12 93 GLY A CA 1
ATOM 698 C C . GLY A 1 93 ? 7.540 -4.668 -14.043 1.00 97.12 93 GLY A C 1
ATOM 699 O O . GLY A 1 93 ? 8.295 -4.453 -14.990 1.00 97.12 93 GLY A O 1
ATOM 700 N N . VAL A 1 94 ? 7.569 -3.925 -12.937 1.00 98.31 94 VAL A N 1
ATOM 701 C CA . VAL A 1 94 ? 8.573 -2.887 -12.685 1.00 98.31 94 VAL A CA 1
ATOM 702 C C . VAL A 1 94 ? 9.185 -3.104 -11.309 1.00 98.31 94 VAL A C 1
ATOM 704 O O . VAL A 1 94 ? 8.473 -3.104 -10.308 1.00 98.31 94 VAL A O 1
ATOM 707 N N . GLY A 1 95 ? 10.507 -3.240 -11.247 1.00 97.31 95 GLY A N 1
ATOM 708 C CA . GLY A 1 95 ? 11.245 -3.336 -9.991 1.00 97.31 95 GLY A CA 1
ATOM 709 C C . GLY A 1 95 ? 12.179 -2.154 -9.784 1.00 97.31 95 GLY A C 1
ATOM 710 O O . GLY A 1 95 ? 13.096 -1.941 -10.576 1.00 97.31 95 GLY A O 1
ATOM 711 N N . VAL A 1 96 ? 11.977 -1.396 -8.706 1.00 97.62 96 VAL A N 1
ATOM 712 C CA . VAL A 1 96 ? 12.773 -0.215 -8.351 1.00 97.62 96 VAL A CA 1
ATOM 713 C C . VAL A 1 96 ? 13.570 -0.488 -7.084 1.00 97.62 96 VAL A C 1
ATOM 715 O O . VAL A 1 96 ? 13.007 -0.718 -6.019 1.00 97.62 96 VAL A O 1
ATOM 718 N N . SER A 1 97 ? 14.898 -0.463 -7.201 1.00 95.62 97 SER A N 1
ATOM 719 C CA . SER A 1 97 ? 15.836 -0.683 -6.096 1.00 95.62 97 SER A CA 1
ATOM 720 C C . SER A 1 97 ? 16.793 0.501 -5.981 1.00 95.62 97 SER A C 1
ATOM 722 O O . SER A 1 97 ? 17.668 0.685 -6.825 1.00 95.62 97 SER A O 1
ATOM 724 N N . GLY A 1 98 ? 16.599 1.345 -4.968 1.00 93.81 98 GLY A N 1
ATOM 725 C CA . GLY A 1 98 ? 17.350 2.583 -4.757 1.00 93.81 98 GLY A CA 1
ATOM 726 C C . GLY A 1 98 ? 17.220 3.614 -5.882 1.00 93.81 98 GLY A C 1
ATOM 727 O O . GLY A 1 98 ? 18.213 4.241 -6.232 1.00 93.81 98 GLY A O 1
ATOM 728 N N . GLY A 1 99 ? 16.040 3.776 -6.490 1.00 95.19 99 GLY A N 1
ATOM 729 C CA . GLY A 1 99 ? 15.812 4.723 -7.595 1.00 95.19 99 GLY A CA 1
ATOM 730 C C . GLY A 1 99 ? 14.486 5.482 -7.502 1.00 95.19 99 GLY A C 1
ATOM 731 O O . GLY A 1 99 ? 13.737 5.339 -6.536 1.00 95.19 99 GLY A O 1
ATOM 732 N N . THR A 1 100 ? 14.183 6.291 -8.518 1.00 97.25 100 THR A N 1
ATOM 733 C CA . THR A 1 100 ? 12.892 6.996 -8.627 1.00 97.25 100 THR A CA 1
ATOM 734 C C . THR A 1 100 ? 12.086 6.469 -9.807 1.00 97.25 100 THR A C 1
ATOM 736 O O . THR A 1 100 ? 12.640 6.270 -10.887 1.00 97.25 100 THR A O 1
ATOM 739 N N . ALA A 1 101 ? 10.778 6.275 -9.631 1.00 98.62 101 ALA A N 1
ATOM 740 C CA . ALA A 1 101 ? 9.869 5.981 -10.736 1.00 98.62 101 ALA A CA 1
ATOM 741 C C . ALA A 1 101 ? 8.610 6.855 -10.681 1.00 98.62 101 ALA A C 1
ATOM 743 O O . ALA A 1 101 ? 7.971 6.966 -9.636 1.00 98.62 101 ALA A O 1
ATOM 744 N N . ASN A 1 102 ? 8.248 7.450 -11.817 1.00 98.81 102 ASN A N 1
ATOM 745 C CA . ASN A 1 102 ? 6.995 8.176 -12.013 1.00 98.81 102 ASN A CA 1
ATOM 746 C C . ASN A 1 102 ? 6.175 7.445 -13.076 1.00 98.81 102 ASN A C 1
ATOM 748 O O . ASN A 1 102 ? 6.630 7.293 -14.208 1.00 98.81 102 ASN A O 1
ATOM 752 N N . ILE A 1 103 ? 4.996 6.962 -12.701 1.00 98.94 103 ILE A N 1
ATOM 753 C CA . ILE A 1 103 ? 4.150 6.112 -13.537 1.00 98.94 103 ILE A CA 1
ATOM 754 C C . ILE A 1 103 ? 2.803 6.810 -13.686 1.00 98.94 103 ILE A C 1
ATOM 756 O O . ILE A 1 103 ? 2.065 6.918 -12.713 1.00 98.94 103 ILE A O 1
ATOM 760 N N . THR A 1 104 ? 2.484 7.279 -14.888 1.00 98.94 104 THR A N 1
ATOM 761 C CA . THR A 1 104 ? 1.272 8.056 -15.167 1.00 98.94 104 THR A CA 1
ATOM 762 C C . THR A 1 104 ? 0.469 7.415 -16.288 1.00 98.94 104 THR A C 1
ATOM 764 O O . THR A 1 104 ? 1.031 7.031 -17.317 1.00 98.94 104 THR A O 1
ATOM 767 N N . ALA A 1 105 ? -0.850 7.307 -16.106 1.00 98.81 105 ALA A N 1
ATOM 768 C CA . ALA A 1 105 ? -1.784 6.793 -17.110 1.00 98.81 105 ALA A CA 1
ATOM 769 C C . ALA A 1 105 ? -1.374 5.432 -17.712 1.00 98.81 105 ALA A C 1
ATOM 771 O O . ALA A 1 105 ? -1.661 5.146 -18.873 1.00 98.81 105 ALA A O 1
ATOM 772 N N . SER A 1 106 ? -0.649 4.611 -16.951 1.00 98.88 106 SER A N 1
ATOM 773 C CA . SER A 1 106 ? 0.051 3.426 -17.448 1.00 98.88 106 SER A CA 1
ATOM 774 C C . SER A 1 106 ? -0.539 2.138 -16.878 1.00 98.88 106 SER A C 1
ATOM 776 O O . SER A 1 106 ? -1.287 2.132 -15.897 1.00 98.88 106 SER A O 1
ATOM 778 N N . GLN A 1 107 ? -0.200 1.022 -17.513 1.00 98.81 107 GLN A N 1
ATOM 779 C CA . GLN A 1 107 ? -0.610 -0.313 -17.092 1.00 98.81 107 GLN A CA 1
ATOM 780 C C . GLN A 1 107 ? 0.625 -1.187 -16.891 1.00 98.81 107 GLN A C 1
ATOM 782 O O . GLN A 1 107 ? 1.454 -1.305 -17.792 1.00 98.81 107 GLN A O 1
ATOM 787 N N . ILE A 1 108 ? 0.747 -1.796 -15.716 1.00 98.75 108 ILE A N 1
ATOM 788 C CA . ILE A 1 108 ? 1.849 -2.700 -15.381 1.00 98.75 108 ILE A CA 1
ATOM 789 C C . ILE A 1 108 ? 1.256 -4.049 -14.999 1.00 98.75 108 ILE A C 1
ATOM 791 O O . ILE A 1 108 ? 0.464 -4.132 -14.066 1.00 98.75 108 ILE A O 1
ATOM 795 N N . ASN A 1 109 ? 1.669 -5.099 -15.696 1.00 97.69 109 ASN A N 1
ATOM 796 C CA . ASN A 1 109 ? 1.274 -6.471 -15.422 1.00 97.69 109 ASN A CA 1
ATOM 797 C C . ASN A 1 109 ? 2.532 -7.271 -15.087 1.00 97.69 109 ASN A C 1
ATOM 799 O O . ASN A 1 109 ? 3.377 -7.473 -15.952 1.00 97.69 109 ASN A O 1
ATOM 803 N N . GLY A 1 110 ? 2.688 -7.688 -13.834 1.00 95.94 110 GLY A N 1
ATOM 804 C CA . GLY A 1 110 ? 3.756 -8.597 -13.422 1.00 95.94 110 GLY A CA 1
ATOM 805 C C . GLY A 1 110 ? 3.487 -10.040 -13.857 1.00 95.94 110 GLY A C 1
ATOM 806 O O . GLY A 1 110 ? 2.373 -10.396 -14.246 1.00 95.94 110 GLY A O 1
ATOM 807 N N . GLY A 1 111 ? 4.506 -10.892 -13.737 1.00 91.06 111 GLY A N 1
ATOM 808 C CA . GLY A 1 111 ? 4.373 -12.324 -13.995 1.00 91.06 111 GLY A CA 1
ATOM 809 C C . GLY A 1 111 ? 3.402 -13.052 -13.045 1.00 91.06 111 GLY A C 1
ATOM 810 O O . GLY A 1 111 ? 2.995 -12.545 -11.993 1.00 91.06 111 GLY A O 1
ATOM 811 N N . THR A 1 112 ? 3.067 -14.302 -13.382 1.00 88.00 112 THR A N 1
ATOM 812 C CA . THR A 1 112 ? 2.053 -15.129 -12.689 1.00 88.00 112 THR A CA 1
ATOM 813 C C . THR A 1 112 ? 2.371 -15.439 -11.227 1.00 88.00 112 THR A C 1
ATOM 815 O O . THR A 1 112 ? 1.478 -15.782 -10.460 1.00 88.00 112 THR A O 1
ATOM 818 N N . ASN A 1 113 ? 3.632 -15.341 -10.809 1.00 89.69 113 ASN A N 1
ATOM 819 C CA . ASN A 1 113 ? 4.024 -15.482 -9.402 1.00 89.69 113 ASN A CA 1
ATOM 820 C C . ASN A 1 113 ? 4.983 -14.366 -8.959 1.00 89.69 113 ASN A C 1
ATOM 822 O O . ASN A 1 113 ? 5.847 -14.576 -8.107 1.00 89.69 113 ASN A O 1
ATOM 826 N N . ALA A 1 114 ? 4.832 -13.191 -9.565 1.00 94.19 114 ALA A N 1
ATOM 827 C CA . ALA A 1 114 ? 5.681 -12.030 -9.341 1.00 94.19 114 ALA A CA 1
ATOM 828 C C . ALA A 1 114 ? 4.892 -10.857 -8.750 1.00 94.19 114 ALA A C 1
ATOM 830 O O . ALA A 1 114 ? 3.679 -10.955 -8.520 1.00 94.19 114 ALA A O 1
ATOM 831 N N . THR A 1 115 ? 5.590 -9.752 -8.497 1.00 97.19 115 THR A N 1
ATOM 832 C CA . THR A 1 115 ? 4.974 -8.491 -8.088 1.00 97.19 115 THR A CA 1
ATOM 833 C C . THR A 1 115 ? 4.704 -7.615 -9.313 1.00 97.19 115 THR A C 1
ATOM 835 O O . THR A 1 115 ? 5.503 -7.576 -10.242 1.00 97.19 115 THR A O 1
ATOM 838 N N . GLY A 1 116 ? 3.591 -6.883 -9.345 1.00 98.12 116 GLY A N 1
ATOM 839 C CA . GLY A 1 116 ? 3.359 -5.900 -10.409 1.00 98.12 116 GLY A CA 1
ATOM 840 C C . GLY A 1 116 ? 4.395 -4.775 -10.364 1.00 98.12 116 GLY A C 1
ATOM 841 O O . GLY A 1 116 ? 5.130 -4.553 -11.325 1.00 98.12 116 GLY A O 1
ATOM 842 N N . LEU A 1 117 ? 4.489 -4.111 -9.211 1.00 98.62 117 LEU A N 1
ATOM 843 C CA . LEU A 1 117 ? 5.429 -3.022 -8.943 1.00 98.62 117 LEU A CA 1
ATOM 844 C C . LEU A 1 117 ? 6.158 -3.216 -7.606 1.00 98.62 117 LEU A C 1
ATOM 846 O O . LEU A 1 117 ? 5.515 -3.262 -6.558 1.00 98.62 117 LEU A O 1
ATOM 850 N N . SER A 1 118 ? 7.489 -3.258 -7.608 1.00 97.62 118 SER A N 1
ATOM 851 C CA . SER A 1 118 ? 8.286 -3.302 -6.377 1.00 97.62 118 SER A CA 1
ATOM 852 C C . SER A 1 118 ? 9.122 -2.036 -6.169 1.00 97.62 118 SER A C 1
ATOM 854 O O . SER A 1 118 ? 9.678 -1.467 -7.107 1.00 97.62 118 SER A O 1
ATOM 856 N N . ALA A 1 119 ? 9.195 -1.582 -4.918 1.00 97.62 119 ALA A N 1
ATOM 857 C CA . ALA A 1 119 ? 9.988 -0.446 -4.469 1.00 97.62 119 ALA A CA 1
ATOM 858 C C . ALA A 1 119 ? 10.792 -0.849 -3.230 1.00 97.62 119 ALA A C 1
ATOM 860 O O . ALA A 1 119 ? 10.227 -1.145 -2.175 1.00 97.62 119 ALA A O 1
ATOM 861 N N . GLY A 1 120 ? 12.114 -0.851 -3.350 1.00 95.19 120 GLY A N 1
ATOM 862 C CA . GLY A 1 120 ? 12.996 -1.269 -2.272 1.00 95.19 120 GLY A CA 1
ATOM 863 C C . GLY A 1 120 ? 14.305 -0.508 -2.195 1.00 95.19 120 GLY A C 1
ATOM 864 O O . GLY A 1 120 ? 14.611 0.338 -3.040 1.00 95.19 120 GLY A O 1
ATOM 865 N N . ASP A 1 121 ? 15.078 -0.801 -1.156 1.00 91.31 121 ASP A N 1
ATOM 866 C CA . ASP A 1 121 ? 16.411 -0.227 -1.005 1.00 91.31 121 ASP A CA 1
ATOM 867 C C . ASP A 1 121 ? 17.343 -0.701 -2.136 1.00 91.31 121 ASP A C 1
ATOM 869 O O . ASP A 1 121 ? 17.175 -1.774 -2.726 1.00 91.31 121 ASP A O 1
ATOM 873 N N . GLY A 1 122 ? 18.323 0.134 -2.467 1.00 85.62 122 GLY A N 1
ATOM 874 C CA . GLY A 1 122 ? 19.403 -0.212 -3.375 1.00 85.62 122 GLY A CA 1
ATOM 875 C C . GLY A 1 122 ? 20.250 -1.359 -2.815 1.00 85.62 122 GLY A C 1
ATOM 876 O O . GLY A 1 122 ? 20.187 -1.657 -1.621 1.00 85.62 122 GLY A O 1
ATOM 877 N N . PRO A 1 123 ? 21.080 -2.006 -3.650 1.00 78.94 123 PRO A N 1
ATOM 878 C CA . PRO A 1 123 ? 21.900 -3.146 -3.229 1.00 78.94 123 PRO A CA 1
ATOM 879 C C . PRO A 1 123 ? 22.848 -2.856 -2.054 1.00 78.94 123 PRO A C 1
ATOM 881 O O . PRO A 1 123 ? 23.272 -3.779 -1.367 1.00 78.94 123 PRO A O 1
ATOM 884 N N . ASP A 1 124 ? 23.194 -1.588 -1.839 1.00 77.88 124 ASP A N 1
ATOM 885 C CA . ASP A 1 124 ? 24.056 -1.116 -0.756 1.00 77.88 124 ASP A CA 1
ATOM 886 C C . ASP A 1 124 ? 23.288 -0.735 0.525 1.00 77.88 124 ASP A C 1
ATOM 888 O O . ASP A 1 124 ? 23.904 -0.407 1.538 1.00 77.88 124 ASP A O 1
ATOM 892 N N . GLY A 1 125 ? 21.950 -0.767 0.494 1.00 77.06 125 GLY A N 1
ATOM 893 C CA . GLY A 1 125 ? 21.077 -0.388 1.605 1.00 77.06 125 GLY A CA 1
ATOM 894 C C . GLY A 1 125 ? 21.094 1.105 1.954 1.00 77.06 125 GLY A C 1
ATOM 895 O O . GLY A 1 125 ? 20.523 1.485 2.977 1.00 77.06 125 GLY A O 1
ATOM 896 N N . THR A 1 126 ? 21.752 1.953 1.151 1.00 76.12 126 THR A N 1
ATOM 897 C CA . THR A 1 126 ? 21.927 3.383 1.468 1.00 76.12 126 THR A CA 1
ATOM 898 C C . THR A 1 126 ? 20.887 4.270 0.796 1.00 76.12 126 THR A C 1
ATOM 900 O O . THR A 1 126 ? 20.507 5.304 1.345 1.00 76.12 126 THR A O 1
ATOM 903 N N . THR A 1 127 ? 20.410 3.859 -0.380 1.00 86.50 127 THR A N 1
ATOM 904 C CA . THR A 1 127 ? 19.444 4.617 -1.177 1.00 86.50 127 THR A CA 1
ATOM 905 C C . THR A 1 127 ? 18.112 3.886 -1.190 1.00 86.50 127 THR A C 1
ATOM 907 O O . THR A 1 127 ? 18.044 2.740 -1.624 1.00 86.50 127 THR A O 1
ATOM 910 N N . SER A 1 128 ? 17.041 4.541 -0.756 1.00 92.56 128 SER A N 1
ATOM 911 C CA . SER A 1 128 ? 15.685 3.982 -0.798 1.00 92.56 128 SER A CA 1
ATOM 912 C C . SER A 1 128 ? 14.934 4.433 -2.040 1.00 92.56 128 SER A C 1
ATOM 914 O O . SER A 1 128 ? 15.206 5.503 -2.587 1.00 92.56 128 SER A O 1
ATOM 916 N N . SER A 1 129 ? 13.983 3.620 -2.494 1.00 97.00 129 SER A N 1
ATOM 917 C CA . SER A 1 129 ? 13.208 3.957 -3.686 1.00 97.00 129 SER A CA 1
ATOM 918 C C . SER A 1 129 ? 12.085 4.942 -3.389 1.00 97.00 129 SER A C 1
ATOM 920 O O . SER A 1 129 ? 11.470 4.902 -2.322 1.00 97.00 129 SER A O 1
ATOM 922 N N . LYS A 1 130 ? 11.762 5.782 -4.372 1.00 97.81 130 LYS A N 1
ATOM 923 C CA . LYS A 1 130 ? 10.566 6.627 -4.359 1.00 97.81 130 LYS A CA 1
ATOM 924 C C . LYS A 1 130 ? 9.763 6.400 -5.630 1.00 97.81 130 LYS A C 1
ATOM 926 O O . LYS A 1 130 ? 10.228 6.709 -6.725 1.00 97.81 130 LYS A O 1
ATOM 931 N N . VAL A 1 131 ? 8.556 5.871 -5.482 1.00 98.81 131 VAL A N 1
ATOM 932 C CA . VAL A 1 131 ? 7.685 5.545 -6.608 1.00 98.81 131 VAL A CA 1
ATOM 933 C C . VAL A 1 131 ? 6.359 6.278 -6.475 1.00 98.81 131 VAL A C 1
ATOM 935 O O . VAL A 1 131 ? 5.701 6.198 -5.439 1.00 98.81 131 VAL A O 1
ATOM 938 N N . THR A 1 132 ? 5.971 6.987 -7.531 1.00 98.88 132 THR A N 1
ATOM 939 C CA . THR A 1 132 ? 4.682 7.674 -7.643 1.00 98.88 132 THR A CA 1
ATOM 940 C C . THR A 1 132 ? 3.900 7.072 -8.800 1.00 98.88 132 THR A C 1
ATOM 942 O O . THR A 1 132 ? 4.426 6.943 -9.906 1.00 98.88 132 THR A O 1
ATOM 945 N N . VAL A 1 133 ? 2.646 6.722 -8.539 1.00 98.94 133 VAL A N 1
ATOM 946 C CA . VAL A 1 133 ? 1.726 6.095 -9.483 1.00 98.94 133 VAL A CA 1
ATOM 947 C C . VAL A 1 133 ? 0.465 6.945 -9.566 1.00 98.94 133 VAL A C 1
ATOM 949 O O . VAL A 1 133 ? -0.206 7.161 -8.558 1.00 98.94 133 VAL A O 1
ATOM 952 N N . LEU A 1 134 ? 0.153 7.421 -10.765 1.00 98.94 134 LEU A N 1
ATOM 953 C CA . LEU A 1 134 ? -0.930 8.349 -11.048 1.00 98.94 134 LEU A CA 1
ATOM 954 C C . LEU A 1 134 ? -1.818 7.801 -12.164 1.00 98.94 134 LEU A C 1
ATOM 956 O O . LEU A 1 134 ? -1.315 7.436 -13.228 1.00 98.94 134 LEU A O 1
ATOM 960 N N . ASP A 1 135 ? -3.132 7.766 -11.949 1.00 98.88 135 ASP A N 1
ATOM 961 C CA . ASP A 1 135 ? -4.115 7.366 -12.968 1.00 98.88 135 ASP A CA 1
ATOM 962 C C . ASP A 1 135 ? -3.784 6.014 -13.643 1.00 98.88 135 ASP A C 1
ATOM 964 O O . ASP A 1 135 ? -3.982 5.833 -14.843 1.00 98.88 135 ASP A O 1
ATOM 968 N N . SER A 1 136 ? -3.205 5.070 -12.894 1.00 98.94 136 SER A N 1
ATOM 969 C CA . SER A 1 136 ? -2.602 3.851 -13.449 1.00 98.94 136 SER A CA 1
ATOM 970 C C . SER A 1 136 ? -3.177 2.575 -12.837 1.00 98.94 136 SER A C 1
ATOM 972 O O . SER A 1 136 ? -3.791 2.574 -11.769 1.00 98.94 136 SER A O 1
ATOM 974 N N . THR A 1 137 ? -2.973 1.456 -13.530 1.00 98.88 137 THR A N 1
ATOM 975 C CA . THR A 1 137 ? -3.387 0.122 -13.073 1.00 98.88 137 THR A CA 1
ATOM 976 C C . THR A 1 137 ? -2.180 -0.792 -12.993 1.00 98.88 137 THR A C 1
ATOM 978 O O . THR A 1 137 ? -1.430 -0.928 -13.957 1.00 98.88 137 THR A O 1
ATOM 981 N N . ILE A 1 138 ? -1.997 -1.426 -11.842 1.00 98.88 138 ILE A N 1
ATOM 982 C CA . ILE A 1 138 ? -0.892 -2.343 -11.592 1.00 98.88 138 ILE A CA 1
ATOM 983 C C . ILE A 1 138 ? -1.470 -3.670 -11.128 1.00 98.88 138 ILE A C 1
ATOM 985 O O . ILE A 1 138 ? -2.206 -3.733 -10.143 1.00 98.88 138 ILE A O 1
ATOM 989 N N . THR A 1 139 ? -1.095 -4.739 -11.813 1.00 98.38 139 THR A N 1
ATOM 990 C CA . THR A 1 139 ? -1.440 -6.102 -11.435 1.00 98.38 139 THR A CA 1
ATOM 991 C C . THR A 1 139 ? -0.175 -6.928 -11.268 1.00 98.38 139 THR A C 1
ATOM 993 O O . THR A 1 139 ? 0.796 -6.761 -12.002 1.00 98.38 139 THR A O 1
ATOM 996 N N . GLY A 1 140 ? -0.171 -7.829 -10.296 1.00 97.69 140 GLY A N 1
ATOM 997 C CA . GLY A 1 140 ? 0.823 -8.889 -10.201 1.00 97.69 140 GLY A CA 1
ATOM 998 C C . GLY A 1 140 ? 0.161 -10.203 -9.824 1.00 97.69 140 GLY A C 1
ATOM 999 O O . GLY A 1 140 ? -0.931 -10.228 -9.247 1.00 97.69 140 GLY A O 1
ATOM 1000 N N . GLY A 1 141 ? 0.815 -11.312 -10.161 1.00 94.94 141 GLY A N 1
ATOM 1001 C CA . GLY A 1 141 ? 0.357 -12.633 -9.753 1.00 94.94 141 GLY A CA 1
ATOM 1002 C C . GLY A 1 141 ? 0.352 -12.750 -8.234 1.00 94.94 141 GLY A C 1
ATOM 1003 O O . GLY A 1 141 ? -0.699 -12.813 -7.603 1.00 94.94 141 GLY A O 1
ATOM 1004 N N . ARG A 1 142 ? 1.537 -12.713 -7.621 1.00 95.06 142 ARG A N 1
ATOM 1005 C CA . ARG A 1 142 ? 1.680 -12.881 -6.171 1.00 95.06 142 ARG A CA 1
ATOM 1006 C C . ARG A 1 142 ? 1.303 -11.620 -5.404 1.00 95.06 142 ARG A C 1
ATOM 1008 O O . ARG A 1 142 ? 0.532 -11.715 -4.459 1.00 95.06 142 ARG A O 1
ATOM 1015 N N . ASN A 1 143 ? 1.856 -10.467 -5.774 1.00 97.69 143 ASN A N 1
ATOM 1016 C CA . ASN A 1 143 ? 1.502 -9.203 -5.131 1.00 97.69 143 ASN A CA 1
ATOM 1017 C C . ASN A 1 143 ? 1.186 -8.141 -6.179 1.00 97.69 143 ASN A C 1
ATOM 1019 O O . ASN A 1 143 ? 1.886 -8.061 -7.185 1.00 97.69 143 ASN A O 1
ATOM 1023 N N . GLY A 1 144 ? 0.202 -7.278 -5.938 1.00 98.44 144 GLY A N 1
ATOM 1024 C CA . GLY A 1 144 ? 0.027 -6.091 -6.780 1.00 98.44 144 GLY A CA 1
ATOM 1025 C C . GLY A 1 144 ? 1.245 -5.179 -6.670 1.00 98.44 144 GLY A C 1
ATOM 1026 O O . GLY A 1 144 ? 1.871 -4.836 -7.674 1.00 98.44 144 GLY A O 1
ATOM 1027 N N . GLY A 1 145 ? 1.636 -4.869 -5.434 1.00 98.50 145 GLY A N 1
ATOM 1028 C CA . GLY A 1 145 ? 2.851 -4.123 -5.140 1.00 98.50 145 GLY A CA 1
ATOM 1029 C C . GLY A 1 145 ? 3.642 -4.663 -3.957 1.00 98.50 145 GLY A C 1
ATOM 1030 O O . GLY A 1 145 ? 3.132 -5.416 -3.125 1.00 98.50 145 GLY A O 1
ATOM 1031 N N . LEU A 1 146 ? 4.901 -4.244 -3.879 1.00 98.00 146 LEU A N 1
ATOM 1032 C CA . LEU A 1 146 ? 5.800 -4.506 -2.762 1.00 98.00 146 LEU A CA 1
ATOM 1033 C C . LEU A 1 146 ? 6.533 -3.217 -2.404 1.00 98.00 146 LEU A C 1
ATOM 1035 O O . LEU A 1 146 ? 7.144 -2.599 -3.272 1.00 98.00 146 LEU A O 1
ATOM 1039 N N . VAL A 1 147 ? 6.520 -2.836 -1.128 1.00 97.44 147 VAL A N 1
ATOM 1040 C CA . VAL A 1 147 ? 7.345 -1.736 -0.617 1.00 97.44 147 VAL A CA 1
ATOM 1041 C C . VAL A 1 147 ? 8.133 -2.187 0.605 1.00 97.44 147 VAL A C 1
ATOM 1043 O O . VAL A 1 147 ? 7.572 -2.637 1.604 1.00 97.44 147 VAL A O 1
ATOM 1046 N N . ASN A 1 148 ? 9.455 -2.089 0.541 1.00 93.38 148 ASN A N 1
ATOM 1047 C CA . ASN A 1 148 ? 10.313 -2.460 1.657 1.00 93.38 148 ASN A CA 1
ATOM 1048 C C . ASN A 1 148 ? 11.391 -1.413 1.933 1.00 93.38 148 ASN A C 1
ATOM 1050 O O . ASN A 1 148 ? 11.559 -0.430 1.202 1.00 93.38 148 ASN A O 1
ATOM 1054 N N . GLY A 1 149 ? 12.138 -1.637 3.007 1.00 89.56 149 GLY A N 1
ATOM 1055 C CA . GLY A 1 149 ? 13.261 -0.768 3.315 1.00 89.56 149 GLY A CA 1
ATOM 1056 C C . GLY A 1 149 ? 12.770 0.552 3.883 1.00 89.56 149 GLY A C 1
ATOM 1057 O O . GLY A 1 149 ? 11.780 0.569 4.599 1.00 89.56 149 GLY A O 1
ATOM 1058 N N . ARG A 1 150 ? 13.395 1.671 3.514 1.00 89.38 150 ARG A N 1
ATOM 1059 C CA . ARG A 1 150 ? 12.830 3.014 3.778 1.00 89.38 150 ARG A CA 1
ATOM 1060 C C . ARG A 1 150 ? 12.155 3.599 2.533 1.00 89.38 150 ARG A C 1
ATOM 1062 O O . ARG A 1 150 ? 12.036 4.817 2.399 1.00 89.38 150 ARG A O 1
ATOM 1069 N N . SER A 1 151 ? 11.729 2.732 1.612 1.00 96.25 151 SER A N 1
ATOM 1070 C CA . SER A 1 151 ? 11.140 3.136 0.334 1.00 96.25 151 SER A CA 1
ATOM 1071 C C . SER A 1 151 ? 9.723 3.680 0.487 1.00 96.25 151 SER A C 1
ATOM 1073 O O . SER A 1 151 ? 9.036 3.432 1.483 1.00 96.25 151 SER A O 1
ATOM 1075 N N . GLN A 1 152 ? 9.299 4.439 -0.520 1.00 98.06 152 GLN A N 1
ATOM 1076 C CA . GLN A 1 152 ? 8.001 5.100 -0.582 1.00 98.06 152 GLN A CA 1
ATOM 1077 C C . GLN A 1 152 ? 7.253 4.686 -1.849 1.00 98.06 152 GLN A C 1
ATOM 1079 O O . GLN A 1 152 ? 7.806 4.777 -2.948 1.00 98.06 152 GLN A O 1
ATOM 1084 N N . LEU A 1 153 ? 5.990 4.299 -1.690 1.00 98.81 153 LEU A N 1
ATOM 1085 C CA . LEU A 1 153 ? 5.032 4.093 -2.772 1.00 98.81 153 LEU A CA 1
ATOM 1086 C C . LEU A 1 153 ? 3.844 5.042 -2.582 1.00 98.81 153 LEU A C 1
ATOM 1088 O O . LEU A 1 153 ? 3.154 4.971 -1.571 1.00 98.81 153 LEU A O 1
ATOM 1092 N N . ASN A 1 154 ? 3.593 5.915 -3.552 1.00 98.88 154 ASN A N 1
ATOM 1093 C CA . ASN A 1 154 ? 2.462 6.840 -3.531 1.00 98.88 154 ASN A CA 1
ATOM 1094 C C . ASN A 1 154 ? 1.508 6.498 -4.675 1.00 98.88 154 ASN A C 1
ATOM 1096 O O . ASN A 1 154 ? 1.906 6.554 -5.838 1.00 98.88 154 ASN A O 1
ATOM 1100 N N . LEU A 1 155 ? 0.271 6.143 -4.340 1.00 98.94 155 LEU A N 1
ATOM 1101 C CA . LEU A 1 155 ? -0.805 5.852 -5.281 1.00 98.94 155 LEU A CA 1
ATOM 1102 C C . LEU A 1 155 ? -1.803 7.011 -5.286 1.00 98.94 155 LEU A C 1
ATOM 1104 O O . LEU A 1 155 ? -2.336 7.389 -4.242 1.00 98.94 155 LEU A O 1
ATOM 1108 N N . GLU A 1 156 ? -2.099 7.541 -6.463 1.00 98.94 156 GLU A N 1
ATOM 1109 C CA . GLU A 1 156 ? -3.123 8.560 -6.661 1.00 98.94 156 GLU A CA 1
ATOM 1110 C C . GLU A 1 156 ? -4.013 8.162 -7.839 1.00 98.94 156 GLU A C 1
ATOM 1112 O O . GLU A 1 156 ? -3.523 7.896 -8.941 1.00 98.94 156 GLU A O 1
ATOM 1117 N N . ARG A 1 157 ? -5.329 8.081 -7.600 1.00 98.88 157 ARG A N 1
ATOM 1118 C CA . ARG A 1 157 ? -6.322 7.646 -8.601 1.00 98.88 157 ARG A CA 1
ATOM 1119 C C . ARG A 1 157 ? -5.925 6.357 -9.330 1.00 98.88 157 ARG A C 1
ATOM 1121 O O . ARG A 1 157 ? -6.100 6.229 -10.537 1.00 98.88 157 ARG A O 1
ATOM 1128 N N . SER A 1 158 ? -5.334 5.417 -8.598 1.00 98.94 158 SER A N 1
ATOM 1129 C CA . SER A 1 158 ? -4.706 4.227 -9.171 1.00 98.94 158 SER A CA 1
ATOM 1130 C C . SER A 1 158 ? -5.216 2.944 -8.524 1.00 98.94 158 SER A C 1
ATOM 1132 O O . SER A 1 158 ? -5.787 2.960 -7.432 1.00 98.94 158 SER A O 1
ATOM 1134 N N . SER A 1 159 ? -4.999 1.816 -9.199 1.00 98.88 159 SER A N 1
ATOM 1135 C CA . SER A 1 159 ? -5.339 0.491 -8.678 1.00 98.88 159 SER A CA 1
ATOM 1136 C C . SER A 1 159 ? -4.118 -0.423 -8.598 1.00 98.88 159 SER A C 1
ATOM 1138 O O . SER A 1 159 ? -3.251 -0.409 -9.473 1.00 98.88 159 SER A O 1
ATOM 1140 N N . LEU A 1 160 ? -4.058 -1.208 -7.523 1.00 98.69 160 LEU A N 1
ATOM 1141 C CA . LEU A 1 160 ? -2.989 -2.153 -7.227 1.00 98.69 160 LEU A CA 1
ATOM 1142 C C . LEU A 1 160 ? -3.602 -3.508 -6.854 1.00 98.69 160 LEU A C 1
ATOM 1144 O O . LEU A 1 160 ? -4.289 -3.607 -5.838 1.00 98.69 160 LEU A O 1
ATOM 1148 N N . ALA A 1 161 ? -3.368 -4.547 -7.659 1.00 98.75 161 ALA A N 1
ATOM 1149 C CA . ALA A 1 161 ? -4.034 -5.838 -7.492 1.00 98.75 161 ALA A CA 1
ATOM 1150 C C . ALA A 1 161 ? -3.074 -7.038 -7.484 1.00 98.75 161 ALA A C 1
ATOM 1152 O O . ALA A 1 161 ? -2.351 -7.272 -8.452 1.00 98.75 161 ALA A O 1
ATOM 1153 N N . GLY A 1 162 ? -3.110 -7.831 -6.412 1.00 98.38 162 GLY A N 1
ATOM 1154 C CA . GLY A 1 162 ? -2.527 -9.172 -6.358 1.00 98.38 162 GLY A CA 1
ATOM 1155 C C . GLY A 1 162 ? -3.583 -10.209 -6.713 1.00 98.38 162 GLY A C 1
ATOM 1156 O O . GLY A 1 162 ? -4.613 -10.282 -6.049 1.00 98.38 162 GLY A O 1
ATOM 1157 N N . THR A 1 163 ? -3.344 -10.989 -7.763 1.00 96.75 163 THR A N 1
ATOM 1158 C CA . THR A 1 163 ? -4.394 -11.796 -8.416 1.00 96.75 163 THR A CA 1
ATOM 1159 C C . THR A 1 163 ? -4.409 -13.267 -8.005 1.00 96.75 163 THR A C 1
ATOM 1161 O O . THR A 1 163 ? -5.434 -13.933 -8.148 1.00 96.75 163 THR A O 1
ATOM 1164 N N . ASN A 1 164 ? -3.309 -13.787 -7.461 1.00 96.19 164 ASN A N 1
ATOM 1165 C CA . ASN A 1 164 ? -3.257 -15.153 -6.952 1.00 96.19 164 ASN A CA 1
ATOM 1166 C C . ASN A 1 164 ? -4.121 -15.284 -5.687 1.00 96.19 164 ASN A C 1
ATOM 1168 O O . ASN A 1 164 ? -4.106 -14.374 -4.859 1.00 96.19 164 ASN A O 1
ATOM 1172 N N . PRO A 1 165 ? -4.787 -16.433 -5.457 1.00 96.88 165 PRO A N 1
ATOM 1173 C CA . PRO A 1 165 ? -5.646 -16.638 -4.283 1.00 96.88 165 PRO A CA 1
ATOM 1174 C C . PRO A 1 165 ? -4.945 -16.499 -2.927 1.00 96.88 165 PRO A C 1
ATOM 1176 O O . PRO A 1 165 ? -5.600 -16.210 -1.937 1.00 96.88 165 PRO A O 1
ATOM 1179 N N . GLU A 1 166 ? -3.624 -16.699 -2.882 1.00 95.12 166 GLU A N 1
ATOM 1180 C CA . GLU A 1 166 ? -2.785 -16.503 -1.687 1.00 95.12 166 GLU A CA 1
ATOM 1181 C C . GLU A 1 166 ? -2.018 -15.167 -1.712 1.00 95.12 166 GLU A C 1
ATOM 1183 O O . GLU A 1 166 ? -1.187 -14.895 -0.847 1.00 95.12 166 GLU A O 1
ATOM 1188 N N . GLY A 1 167 ? -2.246 -14.353 -2.742 1.00 94.81 167 GLY A N 1
ATOM 1189 C CA . GLY A 1 167 ? -1.533 -13.112 -2.992 1.00 94.81 167 GLY A CA 1
ATOM 1190 C C . GLY A 1 167 ? -2.036 -11.936 -2.163 1.00 94.81 167 GLY A C 1
ATOM 1191 O O . GLY A 1 167 ? -3.180 -11.918 -1.703 1.00 94.81 167 GLY A O 1
ATOM 1192 N N . ALA A 1 168 ? -1.182 -10.926 -2.006 1.00 98.38 168 ALA A N 1
ATOM 1193 C CA . ALA A 1 168 ? -1.533 -9.669 -1.352 1.00 98.38 168 ALA A CA 1
ATOM 1194 C C . ALA A 1 168 ? -1.744 -8.550 -2.378 1.00 98.38 168 ALA A C 1
ATOM 1196 O O . ALA A 1 168 ? -1.080 -8.513 -3.411 1.00 98.38 168 ALA A O 1
ATOM 1197 N N . GLY A 1 169 ? -2.615 -7.585 -2.099 1.00 98.75 169 GLY A N 1
ATOM 1198 C CA . GLY A 1 169 ? -2.672 -6.373 -2.921 1.00 98.75 169 GLY A CA 1
ATOM 1199 C C . GLY A 1 169 ? -1.375 -5.581 -2.791 1.00 98.75 169 GLY A C 1
ATOM 1200 O O . GLY A 1 169 ? -0.727 -5.264 -3.788 1.00 98.75 169 GLY A O 1
ATOM 1201 N N . LEU A 1 170 ? -0.941 -5.365 -1.551 1.00 98.81 170 LEU A N 1
ATOM 1202 C CA . LEU A 1 170 ? 0.336 -4.747 -1.214 1.00 98.81 170 LEU A CA 1
ATOM 1203 C C . LEU A 1 170 ? 1.059 -5.551 -0.128 1.00 98.81 170 LEU A C 1
ATOM 1205 O O . LEU A 1 170 ? 0.486 -5.830 0.922 1.00 98.81 170 LEU A O 1
ATOM 1209 N N . LEU A 1 171 ? 2.332 -5.869 -0.359 1.00 97.88 171 LEU A N 1
ATOM 1210 C CA . LEU A 1 171 ? 3.241 -6.401 0.656 1.00 97.88 171 LEU A CA 1
ATOM 1211 C C . LEU A 1 171 ? 4.159 -5.285 1.171 1.00 97.88 171 LEU A C 1
ATOM 1213 O O . LEU A 1 171 ? 4.835 -4.623 0.385 1.00 97.88 171 LEU A O 1
ATOM 1217 N N . MET A 1 172 ? 4.215 -5.092 2.486 1.00 97.31 172 MET A N 1
ATOM 1218 C CA . MET A 1 172 ? 5.024 -4.056 3.130 1.00 97.31 172 MET A CA 1
ATOM 1219 C C . MET A 1 172 ? 6.037 -4.667 4.096 1.00 97.31 172 MET A C 1
ATOM 1221 O O . MET A 1 172 ? 5.715 -5.599 4.831 1.00 97.31 172 MET A O 1
ATOM 1225 N N . SER A 1 173 ? 7.265 -4.146 4.121 1.00 93.81 173 SER A N 1
ATOM 1226 C CA . SER A 1 173 ? 8.286 -4.535 5.110 1.00 93.81 173 SER A CA 1
ATOM 1227 C C . SER A 1 173 ? 9.208 -3.362 5.457 1.00 93.81 173 SER A C 1
ATOM 1229 O O . SER A 1 173 ? 10.211 -3.117 4.781 1.00 93.81 173 SER A O 1
ATOM 1231 N N . SER A 1 174 ? 8.829 -2.618 6.499 1.00 91.75 174 SER A N 1
ATOM 1232 C CA . SER A 1 174 ? 9.388 -1.321 6.938 1.00 91.75 174 SER A CA 1
ATOM 1233 C C . SER A 1 174 ? 9.217 -0.157 5.949 1.00 91.75 174 SER A C 1
ATOM 1235 O O . SER A 1 174 ? 9.650 0.956 6.235 1.00 91.75 174 SER A O 1
ATOM 1237 N N . GLY A 1 175 ? 8.549 -0.388 4.814 1.00 94.69 175 GLY A N 1
ATOM 1238 C CA . GLY A 1 175 ? 8.276 0.622 3.793 1.00 94.69 175 GLY A CA 1
ATOM 1239 C C . GLY A 1 175 ? 7.074 1.516 4.110 1.00 94.69 175 GLY A C 1
ATOM 1240 O O . GLY A 1 175 ? 6.255 1.210 4.981 1.00 94.69 175 GLY A O 1
ATOM 1241 N N . ASN A 1 176 ? 6.947 2.611 3.358 1.00 97.31 176 ASN A N 1
ATOM 1242 C CA . ASN A 1 176 ? 5.842 3.561 3.483 1.00 97.31 176 ASN A CA 1
ATOM 1243 C C . ASN A 1 176 ? 4.975 3.546 2.223 1.00 97.31 176 ASN A C 1
ATOM 1245 O O . ASN A 1 176 ? 5.495 3.661 1.111 1.00 97.31 176 ASN A O 1
ATOM 1249 N N . ALA A 1 177 ? 3.660 3.449 2.396 1.00 98.75 177 ALA A N 1
ATOM 1250 C CA . ALA A 1 177 ? 2.698 3.535 1.310 1.00 98.75 177 ALA A CA 1
ATOM 1251 C C . ALA A 1 177 ? 1.622 4.578 1.611 1.00 98.75 177 ALA A C 1
ATOM 1253 O O . ALA A 1 177 ? 1.052 4.599 2.702 1.00 98.75 177 ALA A O 1
ATOM 1254 N N . THR A 1 178 ? 1.321 5.417 0.624 1.00 98.88 178 THR A N 1
ATOM 1255 C CA . THR A 1 178 ? 0.170 6.319 0.654 1.00 98.88 178 THR A CA 1
ATOM 1256 C C . THR A 1 178 ? -0.749 6.013 -0.520 1.00 98.88 178 THR A C 1
ATOM 1258 O O . THR A 1 178 ? -0.284 5.717 -1.621 1.00 98.88 178 THR A O 1
ATOM 1261 N N . ALA A 1 179 ? -2.054 6.055 -0.284 1.00 98.94 179 ALA A N 1
ATOM 1262 C CA . ALA A 1 179 ? -3.076 5.867 -1.299 1.00 98.94 179 ALA A CA 1
ATOM 1263 C C . ALA A 1 179 ? -4.119 6.978 -1.173 1.00 98.94 179 ALA A C 1
ATOM 1265 O O . ALA A 1 179 ? -4.690 7.170 -0.102 1.00 98.94 179 ALA A O 1
ATOM 1266 N N . SER A 1 180 ? -4.361 7.704 -2.262 1.00 98.94 180 SER A N 1
ATOM 1267 C CA . SER A 1 180 ? -5.383 8.746 -2.356 1.00 98.94 180 SER A CA 1
ATOM 1268 C C . SER A 1 180 ? -6.315 8.440 -3.521 1.00 98.94 180 SER A C 1
ATOM 1270 O O . SER A 1 180 ? -5.851 8.233 -4.649 1.00 98.94 180 SER A O 1
ATOM 1272 N N . SER A 1 181 ? -7.622 8.361 -3.257 1.00 98.88 181 SER A N 1
ATOM 1273 C CA . SER A 1 181 ? -8.635 7.957 -4.245 1.00 98.88 181 SER A CA 1
ATOM 1274 C C . SER A 1 181 ? -8.242 6.698 -5.028 1.00 98.88 181 SER A C 1
ATOM 1276 O O . SER A 1 181 ? -8.415 6.633 -6.242 1.00 98.88 181 SER A O 1
ATOM 1278 N N . SER A 1 182 ? -7.638 5.729 -4.340 1.00 98.94 182 SER A N 1
ATOM 1279 C CA . SER A 1 182 ? -7.002 4.556 -4.948 1.00 98.94 182 SER A CA 1
ATOM 1280 C C . SER A 1 182 ? -7.520 3.254 -4.336 1.00 98.94 182 SER A C 1
ATOM 1282 O O . SER A 1 182 ? -8.072 3.245 -3.237 1.00 98.94 182 SER A O 1
ATOM 1284 N N . SER A 1 183 ? -7.333 2.136 -5.032 1.00 98.94 183 SER A N 1
ATOM 1285 C CA . SER A 1 183 ? -7.778 0.815 -4.569 1.00 98.94 183 SER A CA 1
ATOM 1286 C C . SER A 1 183 ? -6.624 -0.177 -4.492 1.00 98.94 183 SER A C 1
ATOM 1288 O O . SER A 1 183 ? -5.859 -0.317 -5.447 1.00 98.94 183 SER A O 1
ATOM 1290 N N . ILE A 1 184 ? -6.543 -0.918 -3.391 1.00 98.94 184 ILE A N 1
ATOM 1291 C CA . ILE A 1 184 ? -5.606 -2.025 -3.198 1.00 98.94 184 ILE A CA 1
ATOM 1292 C C . ILE A 1 184 ? -6.421 -3.304 -2.995 1.00 98.94 184 ILE A C 1
ATOM 1294 O O . ILE A 1 184 ? -7.273 -3.371 -2.112 1.00 98.94 184 ILE A O 1
ATOM 1298 N N . THR A 1 185 ? -6.176 -4.333 -3.799 1.00 98.94 185 THR A N 1
ATOM 1299 C CA . THR A 1 185 ? -6.936 -5.590 -3.736 1.00 98.94 185 THR A CA 1
ATOM 1300 C C . THR A 1 185 ? -6.000 -6.783 -3.746 1.00 98.94 185 THR A C 1
ATOM 1302 O O . THR A 1 185 ? -5.166 -6.908 -4.636 1.00 98.94 185 THR A O 1
ATOM 1305 N N . GLY A 1 186 ? -6.138 -7.679 -2.775 1.00 98.81 186 GLY A N 1
ATOM 1306 C CA . GLY A 1 186 ? -5.399 -8.936 -2.751 1.00 98.81 186 GLY A CA 1
ATOM 1307 C C . GLY A 1 186 ? -6.317 -10.139 -2.833 1.00 98.81 186 GLY A C 1
ATOM 1308 O O . GLY A 1 186 ? -7.386 -10.144 -2.221 1.00 98.81 186 GLY A O 1
ATOM 1309 N N . GLY A 1 187 ? -5.868 -11.174 -3.544 1.00 98.38 187 GLY A N 1
ATOM 1310 C CA . GLY A 1 187 ? -6.584 -12.444 -3.628 1.00 98.38 187 GLY A CA 1
ATOM 1311 C C . GLY A 1 187 ? -6.781 -13.117 -2.267 1.00 98.38 187 GLY A C 1
ATOM 1312 O O . GLY A 1 187 ? -7.819 -13.735 -2.055 1.00 98.38 187 GLY A O 1
ATOM 1313 N N . LYS A 1 188 ? -5.852 -12.920 -1.318 1.00 98.19 188 LYS A N 1
ATOM 1314 C CA . LYS A 1 188 ? -6.028 -13.281 0.096 1.00 98.19 188 LYS A CA 1
ATOM 1315 C C . LYS A 1 188 ? -6.280 -12.062 0.966 1.00 98.19 188 LYS A C 1
ATOM 1317 O O . LYS A 1 188 ? -7.423 -11.776 1.307 1.00 98.19 188 LYS A O 1
ATOM 1322 N N . ASN A 1 189 ? -5.209 -11.346 1.303 1.00 98.62 189 ASN A N 1
ATOM 1323 C CA . ASN A 1 189 ? -5.244 -10.167 2.162 1.00 98.62 189 ASN A CA 1
ATOM 1324 C C . ASN A 1 189 ? -5.041 -8.913 1.317 1.00 98.62 189 ASN A C 1
ATOM 1326 O O . ASN A 1 189 ? -4.200 -8.910 0.417 1.00 98.62 189 ASN A O 1
ATOM 1330 N N . GLY A 1 190 ? -5.760 -7.834 1.612 1.00 98.81 190 GLY A N 1
ATOM 1331 C CA . GLY A 1 190 ? -5.605 -6.586 0.863 1.00 98.81 190 GLY A CA 1
ATOM 1332 C C . GLY A 1 190 ? -4.200 -6.008 1.022 1.00 98.81 190 GLY A C 1
ATOM 1333 O O . GLY A 1 190 ? -3.487 -5.804 0.039 1.00 98.81 190 GLY A O 1
ATOM 1334 N N . VAL A 1 191 ? -3.763 -5.842 2.269 1.00 98.88 191 VAL A N 1
ATOM 1335 C CA . VAL A 1 191 ? -2.383 -5.503 2.621 1.00 98.88 191 VAL A CA 1
ATOM 1336 C C . VAL A 1 191 ? -1.817 -6.548 3.568 1.00 98.88 191 VAL A C 1
ATOM 1338 O O . VAL A 1 191 ? -2.472 -6.968 4.520 1.00 98.88 191 VAL A O 1
ATOM 1341 N N . TRP A 1 192 ? -0.569 -6.931 3.332 1.00 97.69 192 TRP A N 1
ATOM 1342 C CA . TRP A 1 192 ? 0.221 -7.710 4.268 1.00 97.69 192 TRP A CA 1
ATOM 1343 C C . TRP A 1 192 ? 1.428 -6.904 4.723 1.00 97.69 192 TRP A C 1
ATOM 1345 O O . TRP A 1 192 ? 2.284 -6.537 3.920 1.00 97.69 192 TRP A O 1
ATOM 1355 N N . ILE A 1 193 ? 1.506 -6.636 6.020 1.00 97.50 193 ILE A N 1
ATOM 1356 C CA . ILE A 1 193 ? 2.654 -6.013 6.659 1.00 97.50 193 ILE A CA 1
ATOM 1357 C C . ILE A 1 193 ? 3.474 -7.105 7.340 1.00 97.50 193 ILE A C 1
ATOM 1359 O O . ILE A 1 193 ? 3.057 -7.701 8.333 1.00 97.50 193 ILE A O 1
ATOM 1363 N N . ALA A 1 194 ? 4.650 -7.347 6.778 1.00 93.44 194 ALA A N 1
ATOM 1364 C CA . ALA A 1 194 ? 5.636 -8.288 7.269 1.00 93.44 194 ALA A CA 1
ATOM 1365 C C . ALA A 1 194 ? 6.848 -7.547 7.852 1.00 93.44 194 ALA A C 1
ATOM 1367 O O . ALA A 1 194 ? 6.944 -6.316 7.850 1.00 93.44 194 ALA A O 1
ATOM 1368 N N . VAL A 1 195 ? 7.794 -8.317 8.370 1.00 87.19 195 VAL A N 1
ATOM 1369 C CA . VAL A 1 195 ? 9.025 -7.802 8.969 1.00 87.19 195 VAL A CA 1
ATOM 1370 C C . VAL A 1 195 ? 10.122 -7.527 7.935 1.00 87.19 195 VAL A C 1
ATOM 1372 O O . VAL A 1 195 ? 10.260 -8.236 6.939 1.00 87.19 195 VAL A O 1
ATOM 1375 N N . ASN A 1 196 ? 10.975 -6.543 8.222 1.00 80.88 196 ASN A N 1
ATOM 1376 C CA . ASN A 1 196 ? 12.314 -6.461 7.650 1.00 80.88 196 ASN A CA 1
ATOM 1377 C C . ASN A 1 196 ? 13.350 -6.625 8.779 1.00 80.88 196 ASN A C 1
ATOM 1379 O O . ASN A 1 196 ? 13.544 -5.691 9.556 1.00 80.88 196 ASN A O 1
ATOM 1383 N N . PRO A 1 197 ? 14.033 -7.779 8.904 1.00 75.44 197 PRO A N 1
ATOM 1384 C CA . PRO A 1 197 ? 14.910 -8.049 10.047 1.00 75.44 197 PRO A CA 1
ATOM 1385 C C . PRO A 1 197 ? 16.127 -7.111 10.127 1.00 75.44 197 PRO A C 1
ATOM 1387 O O . PRO A 1 197 ? 16.750 -7.010 11.179 1.00 75.44 197 PRO A O 1
ATOM 1390 N N . GLY A 1 198 ? 16.470 -6.412 9.039 1.00 77.00 198 GLY A N 1
ATOM 1391 C CA . GLY A 1 198 ? 17.559 -5.434 9.013 1.00 77.00 198 GLY A CA 1
ATOM 1392 C C . GLY A 1 198 ? 17.157 -4.020 9.446 1.00 77.00 198 GLY A C 1
ATOM 1393 O O . GLY A 1 198 ? 18.022 -3.146 9.514 1.00 77.00 198 GLY A O 1
ATOM 1394 N N . ILE A 1 199 ? 15.868 -3.759 9.703 1.00 80.12 199 ILE A N 1
ATOM 1395 C CA . ILE A 1 199 ? 15.350 -2.409 9.949 1.00 80.12 199 ILE A CA 1
ATOM 1396 C C . ILE A 1 199 ? 14.401 -2.405 11.148 1.00 80.12 199 ILE A C 1
ATOM 1398 O O . ILE A 1 199 ? 13.309 -2.960 11.111 1.00 80.12 199 ILE A O 1
ATOM 1402 N N . SER A 1 200 ? 14.796 -1.683 12.196 1.00 82.94 200 SER A N 1
ATOM 1403 C CA . SER A 1 200 ? 13.936 -1.400 13.348 1.00 82.94 200 SER A CA 1
ATOM 1404 C C . SER A 1 200 ? 13.106 -0.138 13.090 1.00 82.94 200 SER A C 1
ATOM 1406 O O . SER A 1 200 ? 13.409 0.943 13.595 1.00 82.94 200 SER A O 1
ATOM 1408 N N . ALA A 1 201 ? 12.112 -0.255 12.211 1.00 87.19 201 ALA A N 1
ATOM 1409 C CA . ALA A 1 201 ? 11.136 0.796 11.939 1.00 87.19 201 ALA A CA 1
ATOM 1410 C C . ALA A 1 201 ? 9.793 0.179 11.516 1.00 87.19 201 ALA A C 1
ATOM 1412 O O . ALA A 1 201 ? 9.798 -0.830 10.796 1.00 87.19 201 ALA A O 1
ATOM 1413 N N . PRO A 1 202 ? 8.657 0.772 11.933 1.00 92.62 202 PRO A N 1
ATOM 1414 C CA . PRO A 1 202 ? 7.345 0.311 11.506 1.00 92.62 202 PRO A CA 1
ATOM 1415 C C . PRO A 1 202 ? 7.126 0.577 10.015 1.00 92.62 202 PRO A C 1
ATOM 1417 O O . PRO A 1 202 ? 7.648 1.545 9.461 1.00 92.62 202 PRO A O 1
ATOM 1420 N N . SER A 1 203 ? 6.303 -0.255 9.379 1.00 96.56 203 SER A N 1
ATOM 1421 C CA . SER A 1 203 ? 5.724 0.087 8.076 1.00 96.56 203 SER A CA 1
ATOM 1422 C C . SER A 1 203 ? 4.603 1.105 8.281 1.00 96.56 203 SER A C 1
ATOM 1424 O O . SER A 1 203 ? 3.827 0.963 9.227 1.00 96.56 203 SER A O 1
ATOM 1426 N N . THR A 1 204 ? 4.480 2.097 7.397 1.00 98.19 204 THR A N 1
ATOM 1427 C CA . THR A 1 204 ? 3.403 3.100 7.481 1.00 98.19 204 THR A CA 1
ATOM 1428 C C . THR A 1 204 ? 2.492 3.012 6.268 1.00 98.19 204 THR A C 1
ATOM 1430 O O . THR A 1 204 ? 2.961 3.177 5.143 1.00 98.19 204 THR A O 1
ATOM 1433 N N . LEU A 1 205 ? 1.198 2.788 6.490 1.00 98.88 205 LEU A N 1
ATOM 1434 C CA . LEU A 1 205 ? 0.160 2.788 5.462 1.00 98.88 205 LEU A CA 1
ATOM 1435 C C . LEU A 1 205 ? -0.830 3.924 5.723 1.00 98.88 205 LEU A C 1
ATOM 1437 O O . LEU A 1 205 ? -1.459 3.961 6.776 1.00 98.88 205 LEU A O 1
ATOM 1441 N N . ILE A 1 206 ? -1.014 4.808 4.745 1.00 98.94 206 ILE A N 1
ATOM 1442 C CA . ILE A 1 206 ? -1.996 5.896 4.811 1.00 98.94 206 ILE A CA 1
ATOM 1443 C C . ILE A 1 206 ? -2.981 5.744 3.657 1.00 98.94 206 ILE A C 1
ATOM 1445 O O . ILE A 1 206 ? -2.589 5.784 2.491 1.00 98.94 206 ILE A O 1
ATOM 1449 N N . LEU A 1 207 ? -4.260 5.599 3.984 1.00 98.94 207 LEU A N 1
ATOM 1450 C CA . LEU A 1 207 ? -5.371 5.578 3.041 1.00 98.94 207 LEU A CA 1
ATOM 1451 C C . LEU A 1 207 ? -6.169 6.864 3.206 1.00 98.94 207 LEU A C 1
ATOM 1453 O O . LEU A 1 207 ? -6.641 7.166 4.302 1.00 98.94 207 LEU A O 1
ATOM 1457 N N . ASP A 1 208 ? -6.333 7.610 2.124 1.00 98.88 208 ASP A N 1
ATOM 1458 C CA . ASP A 1 208 ? -7.004 8.900 2.141 1.00 98.88 208 ASP A CA 1
ATOM 1459 C C . ASP A 1 208 ? -7.940 9.083 0.939 1.00 98.88 208 ASP A C 1
ATOM 1461 O O . ASP A 1 208 ? -7.845 8.386 -0.074 1.00 98.88 208 ASP A O 1
ATOM 1465 N N . ASN A 1 209 ? -8.854 10.046 1.054 1.00 98.50 209 ASN A N 1
ATOM 1466 C CA . ASN A 1 209 ? -9.739 10.514 -0.012 1.00 98.50 209 ASN A CA 1
ATOM 1467 C C . ASN A 1 209 ? -10.459 9.383 -0.760 1.00 98.50 209 ASN A C 1
ATOM 1469 O O . ASN A 1 209 ? -10.304 9.238 -1.972 1.00 98.50 209 ASN A O 1
ATOM 1473 N N . GLN A 1 210 ? -11.272 8.607 -0.036 1.00 98.62 210 GLN A N 1
ATOM 1474 C CA . GLN A 1 210 ? -12.059 7.495 -0.584 1.00 98.62 210 GLN A CA 1
ATOM 1475 C C . GLN A 1 210 ? -11.199 6.348 -1.145 1.00 98.62 210 GLN A C 1
ATOM 1477 O O . GLN A 1 210 ? -11.570 5.713 -2.131 1.00 98.62 210 GLN A O 1
ATOM 1482 N N . SER A 1 211 ? -10.051 6.069 -0.526 1.00 98.94 211 SER A N 1
ATOM 1483 C CA . SER A 1 211 ? -9.260 4.887 -0.876 1.00 98.94 211 SER A CA 1
ATOM 1484 C C . SER A 1 211 ? -9.850 3.607 -0.279 1.00 98.94 211 SER A C 1
ATOM 1486 O O . SER A 1 211 ? -10.595 3.647 0.701 1.00 98.94 211 SER A O 1
ATOM 1488 N N . SER A 1 212 ? -9.523 2.454 -0.858 1.00 98.88 212 SER A N 1
ATOM 1489 C CA . SER A 1 212 ? -10.025 1.151 -0.401 1.00 98.88 212 SER A CA 1
ATOM 1490 C C . SER A 1 212 ? -8.931 0.091 -0.341 1.00 98.88 212 SER A C 1
ATOM 1492 O O . SER A 1 212 ? -8.026 0.063 -1.176 1.00 98.88 212 SER A O 1
ATOM 1494 N N . VAL A 1 213 ? -9.040 -0.799 0.643 1.00 98.94 213 VAL A N 1
ATOM 1495 C CA . VAL A 1 213 ? -8.253 -2.033 0.741 1.00 98.94 213 VAL A CA 1
ATOM 1496 C C . VAL A 1 213 ? -9.209 -3.213 0.859 1.00 98.94 213 VAL A C 1
ATOM 1498 O O . VAL A 1 213 ? -10.042 -3.229 1.763 1.00 98.94 213 VAL A O 1
ATOM 1501 N N . ILE A 1 214 ? -9.060 -4.204 -0.022 1.00 98.94 214 ILE A N 1
ATOM 1502 C CA . ILE A 1 214 ? -9.923 -5.390 -0.079 1.00 98.94 214 ILE A CA 1
ATOM 1503 C C . ILE A 1 214 ? -9.082 -6.671 -0.013 1.00 98.94 214 ILE A C 1
ATOM 1505 O O . ILE A 1 214 ? -8.230 -6.898 -0.876 1.00 98.94 214 ILE A O 1
ATOM 1509 N N . GLY A 1 215 ? -9.349 -7.522 0.979 1.00 98.81 215 GLY A N 1
ATOM 1510 C CA . GLY A 1 215 ? -8.862 -8.902 1.058 1.00 98.81 215 GLY A CA 1
ATOM 1511 C C . GLY A 1 215 ? -9.947 -9.894 0.639 1.00 98.81 215 GLY A C 1
ATOM 1512 O O . GLY A 1 215 ? -10.943 -10.060 1.343 1.00 98.81 215 GLY A O 1
ATOM 1513 N N . GLN A 1 216 ? -9.769 -10.551 -0.509 1.00 98.69 216 GLN A N 1
ATOM 1514 C CA . GLN A 1 216 ? -10.813 -11.380 -1.128 1.00 98.69 216 GLN A CA 1
ATOM 1515 C C . GLN A 1 216 ? -10.997 -12.761 -0.483 1.00 98.69 216 GLN A C 1
ATOM 1517 O O . GLN A 1 216 ? -12.062 -13.357 -0.634 1.00 98.69 216 GLN A O 1
ATOM 1522 N N . ASN A 1 217 ? -9.986 -13.268 0.224 1.00 98.19 217 ASN A N 1
ATOM 1523 C CA . ASN A 1 217 ? -10.022 -14.568 0.904 1.00 98.19 217 ASN A CA 1
ATOM 1524 C C . ASN A 1 217 ? -9.309 -14.513 2.268 1.00 98.19 217 ASN A C 1
ATOM 1526 O O . ASN A 1 217 ? -8.634 -15.448 2.701 1.00 98.19 217 ASN A O 1
ATOM 1530 N N . GLY A 1 218 ? -9.389 -13.358 2.919 1.00 98.38 218 GLY A N 1
ATOM 1531 C CA . GLY A 1 218 ? -8.725 -13.072 4.178 1.00 98.38 218 GLY A CA 1
ATOM 1532 C C . GLY A 1 218 ? -9.131 -11.715 4.733 1.00 98.38 218 GLY A C 1
ATOM 1533 O O . GLY A 1 218 ? -10.210 -11.199 4.421 1.00 98.38 218 GLY A O 1
ATOM 1534 N N . SER A 1 219 ? -8.244 -11.172 5.558 1.00 98.81 219 SER A N 1
ATOM 1535 C CA . SER A 1 219 ? -8.401 -9.897 6.253 1.00 98.81 219 SER A CA 1
ATOM 1536 C C . SER A 1 219 ? -8.078 -8.729 5.313 1.00 98.81 219 SER A C 1
ATOM 1538 O O . SER A 1 219 ? -7.303 -8.873 4.361 1.00 98.81 219 SER A O 1
ATOM 1540 N N . ALA A 1 220 ? -8.641 -7.544 5.566 1.00 98.88 220 ALA A N 1
ATOM 1541 C CA . ALA A 1 220 ? -8.275 -6.361 4.782 1.00 98.88 220 ALA A CA 1
ATOM 1542 C C . ALA A 1 220 ? -6.782 -6.046 4.967 1.00 98.88 220 ALA A C 1
ATOM 1544 O O . ALA A 1 220 ? -6.052 -5.878 3.990 1.00 98.88 220 ALA A O 1
ATOM 1545 N N . ILE A 1 221 ? -6.318 -6.038 6.220 1.00 98.88 221 ILE A N 1
ATOM 1546 C CA . ILE A 1 221 ? -4.916 -5.856 6.588 1.00 98.88 221 ILE A CA 1
ATOM 1547 C C . ILE A 1 221 ? -4.485 -6.981 7.530 1.00 98.88 221 ILE A C 1
ATOM 1549 O O . ILE A 1 221 ? -5.090 -7.189 8.581 1.00 98.88 221 ILE A O 1
ATOM 1553 N N . LEU A 1 222 ? -3.405 -7.668 7.164 1.00 98.44 222 LEU A N 1
ATOM 1554 C CA . LEU A 1 222 ? -2.711 -8.636 8.008 1.00 98.44 222 LEU A CA 1
ATOM 1555 C C . LEU A 1 222 ? -1.359 -8.066 8.443 1.00 98.44 222 LEU A C 1
ATOM 1557 O O . LEU A 1 222 ? -0.552 -7.673 7.600 1.00 98.44 222 LEU A O 1
ATOM 1561 N N . VAL A 1 223 ? -1.089 -8.076 9.744 1.00 97.94 223 VAL A N 1
ATOM 1562 C CA . VAL A 1 223 ? 0.213 -7.773 10.342 1.00 97.94 223 VAL A CA 1
ATOM 1563 C C . VAL A 1 223 ? 0.759 -9.068 10.932 1.00 97.94 223 VAL A C 1
ATOM 1565 O O . VAL A 1 223 ? 0.318 -9.506 11.990 1.00 97.94 223 VAL A O 1
ATOM 1568 N N . ASP A 1 224 ? 1.695 -9.702 10.231 1.00 94.31 224 ASP A N 1
ATOM 1569 C CA . ASP A 1 224 ? 2.242 -11.001 10.630 1.00 94.31 224 ASP A CA 1
ATOM 1570 C C . ASP A 1 224 ? 3.690 -11.162 10.150 1.00 94.31 224 ASP A C 1
ATOM 1572 O O . ASP A 1 224 ? 4.011 -10.940 8.978 1.00 94.31 224 ASP A O 1
ATOM 1576 N N . GLY A 1 225 ? 4.567 -11.539 11.081 1.00 79.75 225 GLY A N 1
ATOM 1577 C CA . GLY A 1 225 ? 5.977 -11.846 10.853 1.00 79.75 225 GLY A CA 1
ATOM 1578 C C . GLY A 1 225 ? 6.279 -13.338 10.908 1.00 79.75 225 GLY A C 1
ATOM 1579 O O . GLY A 1 225 ? 7.422 -13.698 11.178 1.00 79.75 225 GLY A O 1
ATOM 1580 N N . PHE A 1 226 ? 5.281 -14.199 10.694 1.00 73.44 226 PHE A N 1
ATOM 1581 C CA . PHE A 1 226 ? 5.390 -15.658 10.619 1.00 73.44 226 PHE A CA 1
ATOM 1582 C C . PHE A 1 226 ? 5.993 -16.323 11.860 1.00 73.44 226 PHE A C 1
ATOM 1584 O O . PHE A 1 226 ? 6.688 -17.334 11.742 1.00 73.44 226 PHE A O 1
ATOM 1591 N N . ASN A 1 227 ? 5.802 -15.746 13.048 1.00 69.56 227 ASN A N 1
ATOM 1592 C CA . ASN A 1 227 ? 6.451 -16.194 14.289 1.00 69.56 227 ASN A CA 1
ATOM 1593 C C . ASN A 1 227 ? 7.994 -16.215 14.239 1.00 69.56 227 ASN A C 1
ATOM 1595 O O . ASN A 1 227 ? 8.628 -16.781 15.129 1.00 69.56 227 ASN A O 1
ATOM 1599 N N . VAL A 1 228 ? 8.620 -15.616 13.216 1.00 67.06 228 VAL A N 1
ATOM 1600 C CA . VAL A 1 228 ? 10.086 -15.499 13.130 1.00 67.06 228 VAL A CA 1
ATOM 1601 C C . VAL A 1 228 ? 10.584 -14.159 13.661 1.00 67.06 228 VAL A C 1
ATOM 1603 O O . VAL A 1 228 ? 11.757 -14.030 14.003 1.00 67.06 228 VAL A O 1
ATOM 1606 N N . SER A 1 229 ? 9.706 -13.157 13.733 1.00 77.00 229 SER A N 1
ATOM 1607 C CA . SER A 1 229 ? 9.995 -11.825 14.275 1.00 77.00 229 SER A CA 1
ATOM 1608 C C . SER A 1 229 ? 8.709 -11.008 14.425 1.00 77.00 229 SER A C 1
ATOM 1610 O O . SER A 1 229 ? 7.658 -11.407 13.931 1.00 77.00 229 SER A O 1
ATOM 1612 N N . THR A 1 230 ? 8.813 -9.848 15.070 1.00 87.56 230 THR A N 1
ATOM 1613 C CA . THR A 1 230 ? 7.680 -8.993 15.435 1.00 87.56 230 THR A CA 1
ATOM 1614 C C . THR A 1 230 ? 7.551 -7.812 14.459 1.00 87.56 230 THR A C 1
ATOM 1616 O O . THR A 1 230 ? 8.310 -6.843 14.582 1.00 87.56 230 THR A O 1
ATOM 1619 N N . PRO A 1 231 ? 6.640 -7.852 13.467 1.00 92.06 231 PRO A N 1
ATOM 1620 C CA . PRO A 1 231 ? 6.401 -6.709 12.591 1.00 92.06 231 PRO A CA 1
ATOM 1621 C C . PRO A 1 231 ? 5.794 -5.548 13.390 1.00 92.06 231 PRO A C 1
ATOM 1623 O O . PRO A 1 231 ? 5.151 -5.750 14.420 1.00 92.06 231 PRO A O 1
ATOM 1626 N N . SER A 1 232 ? 5.979 -4.321 12.906 1.00 94.19 232 SER A N 1
ATOM 1627 C CA . SER A 1 232 ? 5.327 -3.139 13.472 1.00 94.19 232 SER A CA 1
ATOM 1628 C C . SER A 1 232 ? 4.679 -2.319 12.362 1.00 94.19 232 SER A C 1
ATOM 1630 O O . SER A 1 232 ? 5.261 -2.167 11.281 1.00 94.19 232 SER A O 1
ATOM 1632 N N . ALA A 1 233 ? 3.471 -1.822 12.615 1.00 97.69 233 ALA A N 1
ATOM 1633 C CA . ALA A 1 233 ? 2.646 -1.133 11.634 1.00 97.69 233 ALA A CA 1
ATOM 1634 C C . ALA A 1 233 ? 1.995 0.131 12.210 1.00 97.69 233 ALA A C 1
ATOM 1636 O O . ALA A 1 233 ? 1.396 0.097 13.283 1.00 97.69 233 ALA A O 1
ATOM 1637 N N . ASN A 1 234 ? 2.038 1.218 11.442 1.00 98.56 234 ASN A N 1
ATOM 1638 C CA . ASN A 1 234 ? 1.198 2.396 11.630 1.00 98.56 234 ASN A CA 1
ATOM 1639 C C . ASN A 1 234 ? 0.240 2.494 10.443 1.00 98.56 234 ASN A C 1
ATOM 1641 O O . ASN A 1 234 ? 0.679 2.561 9.295 1.00 98.56 234 ASN A O 1
ATOM 1645 N N . ILE A 1 235 ? -1.060 2.468 10.710 1.00 98.94 235 ILE A N 1
ATOM 1646 C CA . ILE A 1 235 ? -2.105 2.417 9.691 1.00 98.94 235 ILE A CA 1
ATOM 1647 C C . ILE A 1 235 ? -3.066 3.573 9.929 1.00 98.94 235 ILE A C 1
ATOM 1649 O O . ILE A 1 235 ? -3.595 3.733 11.025 1.00 98.94 235 ILE A O 1
ATOM 1653 N N . GLU A 1 236 ? -3.325 4.356 8.891 1.00 98.94 236 GLU A N 1
ATOM 1654 C CA . GLU A 1 236 ? -4.236 5.493 8.940 1.00 98.94 236 GLU A CA 1
ATOM 1655 C C . GLU A 1 236 ? -5.306 5.349 7.856 1.00 98.94 236 GLU A C 1
ATOM 1657 O O . GLU A 1 236 ? -4.991 5.218 6.675 1.00 98.94 236 GLU A O 1
ATOM 1662 N N . VAL A 1 237 ? -6.577 5.393 8.253 1.00 98.94 237 VAL A N 1
ATOM 1663 C CA . VAL A 1 237 ? -7.735 5.316 7.356 1.00 98.94 237 VAL A CA 1
ATOM 1664 C C . VAL A 1 237 ? -8.527 6.610 7.471 1.00 98.94 237 VAL A C 1
ATOM 1666 O O . VAL A 1 237 ? -9.173 6.875 8.488 1.00 98.94 237 VAL A O 1
ATOM 1669 N N . ARG A 1 238 ? -8.431 7.449 6.439 1.00 98.88 238 ARG A N 1
ATOM 1670 C CA . ARG A 1 238 ? -8.878 8.843 6.460 1.00 98.88 238 ARG A CA 1
ATOM 1671 C C . ARG A 1 238 ? -9.879 9.164 5.360 1.00 98.88 238 ARG A C 1
ATOM 1673 O O . ARG A 1 238 ? -9.882 8.544 4.298 1.00 98.88 238 ARG A O 1
ATOM 1680 N N . ASN A 1 239 ? -10.708 10.174 5.621 1.00 98.75 239 ASN A N 1
ATOM 1681 C CA . ASN A 1 239 ? -11.581 10.838 4.650 1.00 98.75 239 ASN A CA 1
ATOM 1682 C C . ASN A 1 239 ? -12.348 9.860 3.752 1.00 98.75 239 ASN A C 1
ATOM 1684 O O . ASN A 1 239 ? -12.163 9.808 2.532 1.00 98.75 239 ASN A O 1
ATOM 1688 N N . LYS A 1 240 ? -13.260 9.109 4.372 1.00 98.75 240 LYS A N 1
ATOM 1689 C CA . LYS A 1 240 ? -14.159 8.139 3.734 1.00 98.75 240 LYS A CA 1
ATOM 1690 C C . LYS A 1 240 ? -13.432 6.965 3.069 1.00 98.75 240 LYS A C 1
ATOM 1692 O O . LYS A 1 240 ? -13.985 6.352 2.159 1.00 98.75 240 LYS A O 1
ATOM 1697 N N . SER A 1 241 ? -12.206 6.670 3.493 1.00 98.94 241 SER A N 1
ATOM 1698 C CA . SER A 1 241 ? -11.511 5.457 3.065 1.00 98.94 241 SER A CA 1
ATOM 1699 C C . SER A 1 241 ? -12.084 4.227 3.771 1.00 98.94 241 SER A C 1
ATOM 1701 O O . SER A 1 241 ? -12.689 4.334 4.839 1.00 98.94 241 SER A O 1
ATOM 1703 N N . THR A 1 242 ? -11.919 3.059 3.157 1.00 98.88 242 THR A N 1
ATOM 1704 C CA . THR A 1 242 ? -12.565 1.810 3.579 1.00 98.88 242 THR A CA 1
ATOM 1705 C C . THR A 1 242 ? -11.579 0.650 3.648 1.00 98.88 242 THR A C 1
ATOM 1707 O O . THR A 1 242 ? -10.575 0.614 2.935 1.00 98.88 242 THR A O 1
ATOM 1710 N N . LEU A 1 243 ? -11.893 -0.304 4.519 1.00 98.94 243 LEU A N 1
ATOM 1711 C CA . LEU A 1 243 ? -11.217 -1.586 4.657 1.00 98.94 243 LEU A CA 1
ATOM 1712 C C . LEU A 1 243 ? -12.285 -2.679 4.557 1.00 98.94 243 LEU A C 1
ATOM 1714 O O . LEU A 1 243 ? -13.313 -2.574 5.223 1.00 98.94 243 LEU A O 1
ATOM 1718 N N . GLU A 1 244 ? -12.037 -3.716 3.765 1.00 98.88 244 GLU A N 1
ATOM 1719 C CA . GLU A 1 244 ? -12.941 -4.857 3.618 1.00 98.88 244 GLU A CA 1
ATOM 1720 C C . GLU A 1 244 ? -12.149 -6.168 3.605 1.00 98.88 244 GLU A C 1
ATOM 1722 O O . GLU A 1 244 ? -11.302 -6.403 2.744 1.00 98.88 244 GLU A O 1
ATOM 1727 N N . GLY A 1 245 ? -12.407 -7.026 4.588 1.00 98.62 245 GLY A N 1
ATOM 1728 C CA . GLY A 1 245 ? -11.923 -8.402 4.605 1.00 98.62 245 GLY A CA 1
ATOM 1729 C C . GLY A 1 245 ? -13.095 -9.345 4.390 1.00 98.62 245 GLY A C 1
ATOM 1730 O O . GLY A 1 245 ? -14.103 -9.238 5.087 1.00 98.62 245 GLY A O 1
ATOM 1731 N N . SER A 1 246 ? -12.968 -10.290 3.460 1.00 98.50 246 SER A N 1
ATOM 1732 C CA . SER A 1 246 ? -13.997 -11.310 3.192 1.00 98.50 246 SER A CA 1
ATOM 1733 C C . SER A 1 246 ? -14.370 -12.153 4.424 1.00 98.50 246 SER A C 1
ATOM 1735 O O . SER A 1 246 ? -15.487 -12.657 4.519 1.00 98.50 246 SER A O 1
ATOM 1737 N N . ASN A 1 247 ? -13.451 -12.282 5.387 1.00 98.12 247 ASN A N 1
ATOM 1738 C CA . ASN A 1 247 ? -13.658 -12.965 6.666 1.00 98.12 247 ASN A CA 1
ATOM 1739 C C . ASN A 1 247 ? -14.270 -12.054 7.755 1.00 98.12 247 ASN A C 1
ATOM 1741 O O . ASN A 1 247 ? -14.420 -1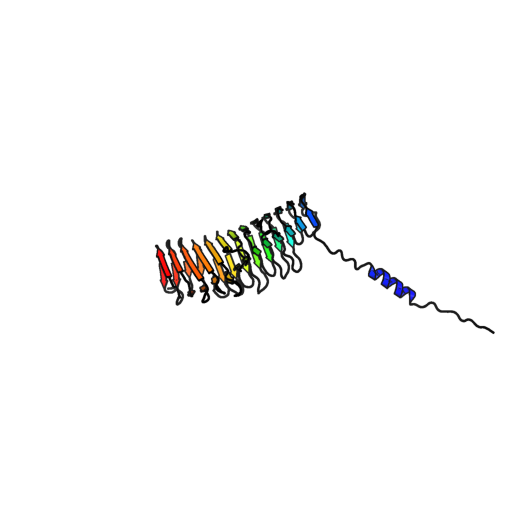2.484 8.898 1.00 98.12 247 ASN A O 1
ATOM 1745 N N . GLY A 1 248 ? -14.606 -10.804 7.421 1.00 98.44 248 GLY A N 1
ATOM 1746 C CA . GLY A 1 248 ? -15.126 -9.797 8.346 1.00 98.44 248 GLY A CA 1
ATOM 1747 C C . GLY A 1 248 ? -14.060 -9.104 9.202 1.00 98.44 248 GLY A C 1
ATOM 1748 O O . GLY A 1 248 ? -14.422 -8.343 10.099 1.00 98.44 248 GLY A O 1
ATOM 1749 N N . THR A 1 249 ? -12.769 -9.342 8.957 1.00 98.75 249 THR A N 1
ATOM 1750 C CA . THR A 1 249 ? -11.662 -8.757 9.728 1.00 98.75 249 THR A CA 1
ATOM 1751 C C . THR A 1 249 ? -11.001 -7.616 8.959 1.00 98.75 249 THR A C 1
ATOM 1753 O O . THR A 1 249 ? -10.518 -7.780 7.837 1.00 98.75 249 THR A O 1
ATOM 1756 N N . LEU A 1 250 ? -10.960 -6.438 9.581 1.00 98.88 250 LEU A N 1
ATOM 1757 C CA . LEU A 1 250 ? -10.315 -5.240 9.044 1.00 98.88 250 LEU A CA 1
ATOM 1758 C C . LEU A 1 250 ? -8.808 -5.270 9.293 1.00 98.88 250 LEU A C 1
ATOM 1760 O O . LEU A 1 250 ? -8.019 -5.003 8.391 1.00 98.88 250 LEU A O 1
ATOM 1764 N N . LEU A 1 251 ? -8.425 -5.603 10.524 1.00 98.88 251 LEU A N 1
ATOM 1765 C CA . LEU A 1 251 ? -7.042 -5.679 10.969 1.00 98.88 251 LEU A CA 1
ATOM 1766 C C . LEU A 1 251 ? -6.849 -6.943 11.801 1.00 98.88 251 LEU A C 1
ATOM 1768 O O . LEU A 1 251 ? -7.541 -7.146 12.798 1.00 98.88 251 LEU A O 1
ATOM 1772 N N . GLU A 1 252 ? -5.888 -7.755 11.387 1.00 98.56 252 GLU A N 1
ATOM 1773 C CA . GLU A 1 252 ? -5.437 -8.952 12.087 1.00 98.56 252 GLU A CA 1
ATOM 1774 C C . GLU A 1 252 ? -3.961 -8.790 12.467 1.00 98.56 252 GLU A C 1
ATOM 1776 O O . GLU A 1 252 ? -3.145 -8.462 11.603 1.00 98.56 252 GLU A O 1
ATOM 1781 N N . VAL A 1 253 ? -3.617 -8.981 13.744 1.00 98.12 253 VAL A N 1
ATOM 1782 C CA . VAL A 1 253 ? -2.249 -8.800 14.261 1.00 98.12 253 VAL A CA 1
ATOM 1783 C C . VAL A 1 253 ? -1.765 -10.071 14.949 1.00 98.12 253 VAL A C 1
ATOM 1785 O O . VAL A 1 253 ? -2.238 -10.412 16.031 1.00 98.12 253 VAL A O 1
ATOM 1788 N N . ASN A 1 254 ? -0.772 -10.727 14.356 1.00 95.69 254 ASN A N 1
ATOM 1789 C CA . ASN A 1 254 ? -0.299 -12.049 14.763 1.00 95.69 254 ASN A CA 1
ATOM 1790 C C . ASN A 1 254 ? 1.209 -12.055 15.070 1.00 95.69 254 ASN A C 1
ATOM 1792 O O . ASN A 1 254 ? 1.943 -11.107 14.768 1.00 95.69 254 ASN A O 1
ATOM 1796 N N . GLY A 1 255 ? 1.681 -13.147 15.671 1.00 90.19 255 GLY A N 1
ATOM 1797 C CA . GLY A 1 255 ? 3.097 -13.485 15.801 1.00 90.19 255 GLY A CA 1
ATOM 1798 C C . GLY A 1 255 ? 3.911 -12.538 16.681 1.00 90.19 255 GLY A C 1
ATOM 1799 O O . GLY A 1 255 ? 5.099 -12.331 16.426 1.00 90.19 255 GLY A O 1
ATOM 1800 N N . GLY A 1 256 ? 3.281 -11.922 17.686 1.00 91.31 256 GLY A N 1
ATOM 1801 C CA . GLY A 1 256 ? 3.910 -10.914 18.544 1.00 91.31 256 GLY A CA 1
ATOM 1802 C C . GLY A 1 256 ? 4.101 -9.556 17.863 1.00 91.31 256 GLY A C 1
ATOM 1803 O O . GLY A 1 256 ? 4.880 -8.728 18.336 1.00 91.31 256 GLY A O 1
ATOM 1804 N N . GLY A 1 257 ? 3.441 -9.329 16.724 1.00 94.56 257 GLY A N 1
ATOM 1805 C CA . GLY A 1 257 ? 3.473 -8.057 16.013 1.00 94.56 257 GLY A CA 1
ATOM 1806 C C . GLY A 1 257 ? 2.816 -6.917 16.792 1.00 94.56 257 GLY A C 1
ATOM 1807 O O . GLY A 1 257 ? 2.085 -7.130 17.759 1.00 94.56 257 GLY A O 1
ATOM 1808 N N . SER A 1 258 ? 3.062 -5.685 16.346 1.00 96.25 258 SER A N 1
ATOM 1809 C CA . SER A 1 258 ? 2.384 -4.487 16.848 1.00 96.25 258 SER A CA 1
ATOM 1810 C C . SER A 1 258 ? 1.707 -3.701 15.728 1.00 96.25 258 SER A C 1
ATOM 1812 O O . SER A 1 258 ? 2.287 -3.517 14.657 1.00 96.25 258 SER A O 1
ATOM 1814 N N . ALA A 1 259 ? 0.498 -3.200 15.969 1.00 98.44 259 ALA A N 1
ATOM 1815 C CA . ALA A 1 259 ? -0.201 -2.341 15.020 1.00 98.44 259 ALA A CA 1
ATOM 1816 C C . ALA A 1 259 ? -0.925 -1.184 15.716 1.00 98.44 259 ALA A C 1
ATOM 1818 O O . ALA A 1 259 ? -1.639 -1.383 16.698 1.00 98.44 259 ALA A O 1
ATOM 1819 N N . ASN A 1 260 ? -0.781 0.015 15.156 1.00 98.75 260 ASN A N 1
ATOM 1820 C CA . ASN A 1 260 ? -1.545 1.196 15.536 1.00 98.75 260 ASN A CA 1
ATOM 1821 C C . ASN A 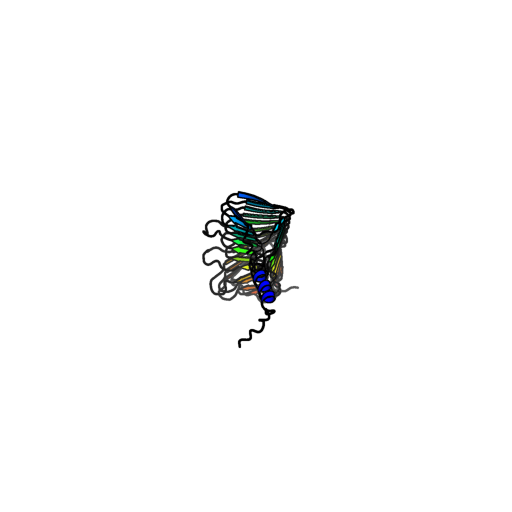1 260 ? -2.494 1.557 14.392 1.00 98.75 260 ASN A C 1
ATOM 1823 O O . ASN A 1 260 ? -2.031 1.875 13.296 1.00 98.75 260 ASN A O 1
ATOM 1827 N N . LEU A 1 261 ? -3.802 1.504 14.640 1.00 98.94 261 LEU A N 1
ATOM 1828 C CA . LEU A 1 261 ? -4.837 1.863 13.673 1.00 98.94 261 LEU A CA 1
ATOM 1829 C C . LEU A 1 261 ? -5.490 3.192 14.054 1.00 98.94 261 LEU A C 1
ATOM 1831 O O . LEU A 1 261 ? -6.189 3.283 15.060 1.00 98.94 261 LEU A O 1
ATOM 1835 N N . LEU A 1 262 ? -5.324 4.201 13.206 1.00 98.88 262 LEU A N 1
ATOM 1836 C CA . LEU A 1 262 ? -6.059 5.458 13.261 1.00 98.88 262 LEU A CA 1
ATOM 1837 C C . LEU A 1 262 ? -7.191 5.441 12.233 1.00 98.88 262 LEU A C 1
ATOM 1839 O O . LEU A 1 262 ? -6.948 5.245 11.042 1.00 98.88 262 LEU A O 1
ATOM 1843 N N . VAL A 1 263 ? -8.413 5.729 12.669 1.00 98.94 263 VAL A N 1
ATOM 1844 C CA . VAL A 1 263 ? -9.571 5.933 11.795 1.00 98.94 263 VAL A CA 1
ATOM 1845 C C . VAL A 1 263 ? -10.090 7.349 11.999 1.00 98.94 263 VAL A C 1
ATOM 1847 O O . VAL A 1 263 ? -10.467 7.732 13.104 1.00 98.94 263 VAL A O 1
ATOM 1850 N N . SER A 1 264 ? -10.121 8.127 10.922 1.00 98.88 264 SER A N 1
ATOM 1851 C CA . SER A 1 264 ? -10.472 9.547 10.947 1.00 98.88 264 SER A CA 1
ATOM 1852 C C . SER A 1 264 ? -11.462 9.847 9.827 1.00 98.88 264 SER A C 1
ATOM 1854 O O . SER A 1 264 ? -11.208 9.488 8.673 1.00 98.88 264 SER A O 1
ATOM 1856 N N . ASN A 1 265 ? -12.604 10.473 10.134 1.00 98.62 265 ASN A N 1
ATOM 1857 C CA . ASN A 1 265 ? -13.617 10.850 9.132 1.00 98.62 265 ASN A CA 1
ATOM 1858 C C . ASN A 1 265 ? -13.959 9.706 8.148 1.00 98.62 265 ASN A C 1
ATOM 1860 O O . ASN A 1 265 ? -14.031 9.900 6.933 1.00 98.62 265 ASN A O 1
ATOM 1864 N N . SER A 1 266 ? -14.067 8.480 8.664 1.00 98.81 266 SER A N 1
ATOM 1865 C CA . SER A 1 266 ? -14.289 7.255 7.887 1.00 98.81 266 SER A CA 1
ATOM 1866 C C . SER A 1 266 ? -15.230 6.317 8.638 1.00 98.81 266 SER A C 1
ATOM 1868 O O . SER A 1 266 ? -15.281 6.335 9.869 1.00 98.81 266 SER A O 1
ATOM 1870 N N . SER A 1 267 ? -15.978 5.499 7.901 1.00 98.56 267 SER A N 1
ATOM 1871 C CA . SER A 1 267 ? -16.931 4.537 8.459 1.00 98.56 267 SER A CA 1
ATOM 1872 C C . SER A 1 267 ? -16.511 3.128 8.066 1.00 98.56 267 SER A C 1
ATOM 1874 O O . SER A 1 267 ? -16.510 2.796 6.883 1.00 98.56 267 SER A O 1
ATOM 1876 N N . LEU A 1 268 ? -16.143 2.313 9.052 1.00 98.81 268 LEU A N 1
ATOM 1877 C CA . LEU A 1 268 ? -15.658 0.950 8.864 1.00 98.81 268 LEU A CA 1
ATOM 1878 C C . LEU A 1 268 ? -16.619 -0.060 9.494 1.00 98.81 268 LEU A C 1
ATOM 1880 O O . LEU A 1 268 ? -17.177 0.189 10.566 1.00 98.81 268 LEU A O 1
ATOM 1884 N N . VAL A 1 269 ? -16.783 -1.208 8.836 1.00 98.62 269 VAL A N 1
ATOM 1885 C CA . VAL A 1 269 ? -17.598 -2.331 9.315 1.00 98.62 269 VAL A CA 1
ATOM 1886 C C . VAL A 1 269 ? -16.759 -3.599 9.272 1.00 98.62 269 VAL A C 1
ATOM 1888 O O . VAL A 1 269 ? -16.375 -4.051 8.199 1.00 98.62 269 VAL A O 1
ATOM 1891 N N . GLY A 1 270 ? -16.476 -4.160 10.440 1.00 98.44 270 GLY A N 1
ATOM 1892 C CA . GLY A 1 270 ? -15.661 -5.356 10.602 1.00 98.44 270 GLY A CA 1
ATOM 1893 C C . GLY A 1 270 ? -14.862 -5.333 11.900 1.00 98.44 270 GLY A C 1
ATOM 1894 O O . GLY A 1 270 ? -14.896 -4.373 12.669 1.00 98.44 270 GLY A O 1
ATOM 1895 N N . ASN A 1 271 ? -14.142 -6.420 12.145 1.00 98.56 271 ASN A N 1
ATOM 1896 C CA . ASN A 1 271 ? -13.477 -6.674 13.416 1.00 98.56 271 ASN A CA 1
ATOM 1897 C C . ASN A 1 271 ? -12.003 -6.255 13.402 1.00 98.56 271 ASN A C 1
ATOM 1899 O O . ASN A 1 271 ? -11.355 -6.250 12.352 1.00 98.56 271 ASN A O 1
ATOM 1903 N N . VAL A 1 272 ? -11.465 -5.980 14.588 1.00 98.75 272 VAL A N 1
ATOM 1904 C CA . VAL A 1 272 ? -10.021 -5.907 14.840 1.00 98.75 272 VAL A CA 1
ATOM 1905 C C . VAL A 1 272 ? -9.658 -7.047 15.779 1.00 98.75 272 VAL A C 1
ATOM 1907 O O . VAL A 1 272 ? -10.216 -7.141 16.872 1.00 98.75 272 VAL A O 1
ATOM 1910 N N . ILE A 1 273 ? -8.744 -7.908 15.339 1.00 98.44 273 ILE A N 1
ATOM 1911 C CA . ILE A 1 273 ? -8.354 -9.123 16.054 1.00 98.44 273 ILE A CA 1
ATOM 1912 C C . ILE A 1 273 ? -6.852 -9.075 16.316 1.00 98.44 273 ILE A C 1
ATOM 1914 O O . ILE A 1 273 ? -6.054 -8.957 15.386 1.00 98.44 273 ILE A O 1
ATOM 1918 N N . VAL A 1 274 ? -6.468 -9.188 17.584 1.00 98.31 274 VAL A N 1
ATOM 1919 C CA . VAL A 1 274 ? -5.068 -9.211 18.015 1.00 98.31 274 VAL A CA 1
ATOM 1920 C C . VAL A 1 274 ? -4.785 -10.554 18.683 1.00 98.31 274 VAL A C 1
ATOM 1922 O O . VAL A 1 274 ? -5.421 -10.911 19.671 1.00 98.31 274 VAL A O 1
ATOM 1925 N N . GLU A 1 275 ? -3.833 -11.323 18.165 1.00 96.31 275 GLU A N 1
ATOM 1926 C CA . GLU A 1 275 ? -3.406 -12.582 18.779 1.00 96.31 275 GLU A CA 1
ATOM 1927 C C . GLU A 1 275 ? -2.789 -12.343 20.167 1.00 96.31 275 GLU A C 1
ATOM 1929 O 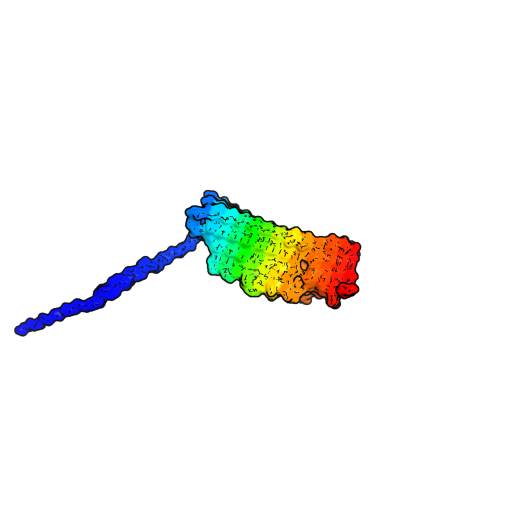O . GLU A 1 275 ? -2.135 -11.328 20.416 1.00 96.31 275 GLU A O 1
ATOM 1934 N N . ALA A 1 276 ? -2.965 -13.290 21.090 1.00 94.19 276 ALA A N 1
ATOM 1935 C CA . ALA A 1 276 ? -2.311 -13.238 22.392 1.00 94.19 276 ALA A CA 1
ATOM 1936 C C . ALA A 1 276 ? -0.781 -13.125 22.240 1.00 94.19 276 ALA A C 1
ATOM 1938 O O . ALA A 1 276 ? -0.149 -13.920 21.549 1.00 94.19 276 ALA A O 1
ATOM 1939 N N . GLY A 1 277 ? -0.182 -12.143 22.917 1.00 92.69 277 GLY A N 1
ATOM 1940 C CA . GLY A 1 277 ? 1.245 -11.825 22.793 1.00 92.69 277 GLY A CA 1
ATOM 1941 C C . GLY A 1 277 ? 1.571 -10.775 21.725 1.00 92.69 277 GLY A C 1
ATOM 1942 O O . GLY A 1 277 ? 2.680 -10.246 21.743 1.00 92.69 277 GLY A O 1
ATOM 1943 N N . SER A 1 278 ? 0.618 -10.433 20.854 1.00 95.81 278 SER A N 1
ATOM 1944 C CA . SER A 1 278 ? 0.682 -9.268 19.965 1.00 95.81 278 SER A CA 1
ATOM 1945 C C . SER A 1 278 ? 0.123 -8.012 20.646 1.00 95.81 278 SER A C 1
ATOM 1947 O O . SER A 1 278 ? -0.512 -8.081 21.699 1.00 95.81 278 SER A O 1
ATOM 1949 N N . VAL A 1 279 ? 0.357 -6.851 20.030 1.00 97.12 279 VAL A N 1
ATOM 1950 C CA . VAL A 1 279 ? -0.097 -5.542 20.517 1.00 97.12 279 VAL A CA 1
ATOM 1951 C C . VAL A 1 279 ? -0.920 -4.835 19.445 1.00 97.12 279 VAL A C 1
ATOM 1953 O O . VAL A 1 279 ? -0.463 -4.631 18.324 1.00 97.12 279 VAL A O 1
ATOM 1956 N N . GLY A 1 280 ? -2.125 -4.398 19.795 1.00 98.31 280 GLY A N 1
ATOM 1957 C CA . GLY A 1 280 ? -2.955 -3.575 18.920 1.00 98.31 280 GLY A CA 1
ATOM 1958 C C . GLY A 1 280 ? -3.482 -2.348 19.645 1.00 98.31 280 GLY A C 1
ATOM 1959 O O . GLY A 1 280 ? -3.957 -2.451 20.778 1.00 98.31 280 GLY A O 1
ATOM 1960 N N . THR A 1 281 ? -3.444 -1.198 18.978 1.00 98.81 281 THR A N 1
ATOM 1961 C CA . THR A 1 281 ? -4.134 0.015 19.425 1.00 98.81 281 THR A CA 1
ATOM 1962 C C . THR A 1 281 ? -5.058 0.539 18.332 1.00 98.81 281 THR A C 1
ATOM 1964 O O . THR A 1 281 ? -4.748 0.456 17.142 1.00 98.81 281 THR A O 1
ATOM 1967 N N . VAL A 1 282 ? -6.211 1.070 18.737 1.00 98.88 282 VAL A N 1
ATOM 1968 C CA . VAL A 1 282 ? -7.170 1.728 17.843 1.00 98.88 282 VAL A CA 1
ATOM 1969 C C . VAL A 1 282 ? -7.455 3.131 18.361 1.00 98.88 282 VAL A C 1
ATOM 1971 O O . VAL A 1 282 ? -7.766 3.323 19.538 1.00 98.88 282 VAL A O 1
ATOM 1974 N N . GLN A 1 283 ? -7.396 4.110 17.465 1.00 98.88 283 GLN A N 1
ATOM 1975 C CA . GLN A 1 283 ? -7.847 5.473 17.696 1.00 98.88 283 GLN A CA 1
ATOM 1976 C C . GLN A 1 283 ? -8.927 5.837 16.680 1.00 98.88 283 GLN A C 1
ATOM 1978 O O . GLN A 1 283 ? -8.716 5.731 15.474 1.00 98.88 283 GLN A O 1
ATOM 1983 N N . LEU A 1 284 ? -10.077 6.289 17.173 1.00 98.88 284 LEU A N 1
ATOM 1984 C CA . LEU A 1 284 ? -11.166 6.829 16.368 1.00 98.88 284 LEU A CA 1
ATOM 1985 C C . LEU A 1 284 ? -11.269 8.334 16.616 1.00 98.88 284 LEU A C 1
ATOM 1987 O O . LEU A 1 284 ? -11.268 8.771 17.768 1.00 98.88 284 LEU A O 1
ATOM 1991 N N . GLU A 1 285 ? -11.376 9.124 15.554 1.00 98.69 285 GLU A N 1
ATOM 1992 C CA . GLU A 1 285 ? -11.481 10.583 15.644 1.00 98.69 285 GLU A CA 1
ATOM 1993 C C . GLU A 1 285 ? -12.271 11.192 14.475 1.00 98.69 285 GLU A C 1
ATOM 1995 O O . GLU A 1 285 ? -12.576 10.531 13.482 1.00 98.69 285 GLU A O 1
ATOM 2000 N N . ASN A 1 286 ? -12.588 12.483 14.582 1.00 97.69 286 ASN A N 1
ATOM 2001 C CA . ASN A 1 286 ? -13.228 13.295 13.545 1.00 97.69 286 ASN A CA 1
ATOM 2002 C C . ASN A 1 286 ? -14.479 12.628 12.953 1.00 97.69 286 ASN A C 1
ATOM 2004 O O . ASN A 1 286 ? -14.544 12.380 11.749 1.00 97.69 286 ASN A O 1
ATOM 2008 N N . ALA A 1 287 ? -15.447 12.302 13.812 1.00 97.81 287 ALA A N 1
ATOM 2009 C CA . ALA A 1 287 ? -16.690 11.612 13.460 1.00 97.81 287 ALA A CA 1
ATOM 2010 C C . ALA A 1 287 ? -16.502 10.232 12.791 1.00 97.81 287 ALA A C 1
ATOM 2012 O O . ALA A 1 287 ? -17.399 9.737 12.104 1.00 97.81 287 ALA A O 1
ATOM 2013 N N . ALA A 1 288 ? -15.348 9.580 12.983 1.00 98.69 288 ALA A N 1
ATOM 2014 C CA . ALA A 1 288 ? -15.150 8.209 12.534 1.00 98.69 288 ALA A CA 1
ATOM 2015 C C . ALA A 1 288 ? -16.138 7.246 13.205 1.00 98.69 288 ALA A C 1
ATOM 2017 O O . ALA A 1 288 ? -16.492 7.399 14.372 1.00 98.69 288 ALA A O 1
ATOM 2018 N N . THR A 1 289 ? -16.557 6.216 12.475 1.00 98.56 289 THR A N 1
ATOM 2019 C CA . THR A 1 289 ? -17.361 5.122 13.027 1.00 98.56 289 THR A CA 1
ATOM 2020 C C . THR A 1 289 ? -16.682 3.793 12.746 1.00 98.56 289 THR A C 1
ATOM 2022 O O . THR A 1 289 ? -16.339 3.514 11.601 1.00 98.56 289 THR A O 1
ATOM 2025 N N . LEU A 1 290 ? -16.530 2.957 13.769 1.00 98.69 290 LEU A N 1
ATOM 2026 C CA . LEU A 1 290 ? -16.143 1.556 13.614 1.00 98.69 290 LEU A CA 1
ATOM 2027 C C . LEU A 1 290 ? -17.276 0.692 14.158 1.00 98.69 290 LEU A C 1
ATOM 2029 O O . LEU A 1 290 ? -17.622 0.809 15.328 1.00 98.69 290 LEU A O 1
ATOM 2033 N N . THR A 1 291 ? -17.868 -0.152 13.316 1.00 98.56 291 THR A N 1
ATOM 2034 C CA . THR A 1 291 ? -18.898 -1.121 13.716 1.00 98.56 291 THR A CA 1
ATOM 2035 C C . THR A 1 291 ? -18.308 -2.518 13.676 1.00 98.56 291 THR A C 1
ATOM 2037 O O . THR A 1 291 ? -17.962 -3.002 12.602 1.00 98.56 291 THR A O 1
ATOM 2040 N N . GLY A 1 292 ? -18.175 -3.163 14.831 1.00 97.69 292 GLY A N 1
ATOM 2041 C CA . GLY A 1 292 ? -17.534 -4.470 14.908 1.00 97.69 292 GLY A CA 1
ATOM 2042 C C . GLY A 1 292 ? -17.014 -4.818 16.293 1.00 97.69 292 GLY A C 1
ATOM 2043 O O . GLY A 1 292 ? -17.184 -4.068 17.259 1.00 97.69 292 GLY A O 1
ATOM 2044 N N . ARG A 1 293 ? -16.386 -5.989 16.383 1.00 97.31 293 ARG A N 1
ATOM 2045 C CA . ARG A 1 293 ? -15.737 -6.490 17.592 1.00 97.31 293 ARG A CA 1
ATOM 2046 C C . ARG A 1 293 ? -14.267 -6.069 17.636 1.00 97.31 293 ARG A C 1
ATOM 2048 O O . ARG A 1 293 ? -13.599 -6.034 16.603 1.00 97.31 293 ARG A O 1
ATOM 2055 N N . LEU A 1 294 ? -13.782 -5.764 18.836 1.00 98.25 294 LEU A N 1
ATOM 2056 C CA . LEU A 1 294 ? -12.381 -5.457 19.118 1.00 98.25 294 LEU A CA 1
ATOM 2057 C C . LEU A 1 294 ? -11.875 -6.481 20.137 1.00 98.25 294 LEU A C 1
ATOM 2059 O O . LEU A 1 294 ? -12.380 -6.511 21.260 1.00 98.25 294 LEU A O 1
ATOM 2063 N N . ASP A 1 295 ? -10.924 -7.324 19.738 1.00 98.00 295 ASP A N 1
ATOM 2064 C CA . ASP A 1 295 ? -10.442 -8.444 20.552 1.00 98.00 295 ASP A CA 1
ATOM 2065 C C . ASP A 1 295 ? -8.991 -8.286 20.965 1.00 98.00 295 ASP A C 1
ATOM 2067 O O . ASP A 1 295 ? -8.130 -8.047 20.114 1.00 98.00 295 ASP A O 1
ATOM 2071 N N . ASN A 1 296 ? -8.735 -8.517 22.256 1.00 97.69 296 ASN A N 1
ATOM 2072 C CA . ASN A 1 296 ? -7.412 -8.497 22.871 1.00 97.69 296 ASN A CA 1
ATOM 2073 C C . ASN A 1 296 ? -6.640 -7.208 22.518 1.00 97.69 296 ASN A C 1
ATOM 2075 O O . ASN A 1 296 ? -5.450 -7.203 22.198 1.00 97.69 296 ASN A O 1
ATOM 2079 N N . LEU A 1 297 ? -7.360 -6.086 22.532 1.00 98.12 297 LEU A N 1
ATOM 2080 C CA . LEU A 1 297 ? -6.831 -4.786 22.164 1.00 98.12 297 LEU A CA 1
ATOM 2081 C C . LEU A 1 297 ? -6.172 -4.136 23.381 1.00 98.12 297 LEU A C 1
ATOM 2083 O O . LEU A 1 297 ? -6.777 -4.016 24.447 1.00 98.12 297 LEU A O 1
ATOM 2087 N N . GLU A 1 298 ? -4.946 -3.640 23.230 1.00 98.62 298 GLU A N 1
ATOM 2088 C CA . GLU A 1 298 ? -4.258 -2.991 24.345 1.00 98.62 298 GLU A CA 1
ATOM 2089 C C . GLU A 1 298 ? -4.921 -1.654 24.693 1.00 98.62 298 GLU A C 1
ATOM 2091 O O . GLU A 1 298 ? -5.114 -1.319 25.866 1.00 98.62 298 GLU A O 1
ATOM 2096 N N . GLN A 1 299 ? -5.276 -0.876 23.671 1.00 98.62 299 GLN A N 1
ATOM 2097 C CA . GLN A 1 299 ? -5.862 0.439 23.869 1.00 98.62 299 GLN A CA 1
ATOM 2098 C C . GLN A 1 299 ? -6.880 0.790 22.789 1.00 98.62 299 GLN A C 1
ATOM 2100 O O . GLN A 1 299 ? -6.571 0.753 21.599 1.00 98.62 299 GLN A O 1
ATOM 2105 N N . LEU A 1 300 ? -8.053 1.244 23.230 1.00 98.69 300 LEU A N 1
ATOM 2106 C CA . LEU A 1 300 ? -9.018 1.971 22.414 1.00 98.69 300 LEU A CA 1
ATOM 2107 C C . LEU A 1 300 ? -9.077 3.436 22.859 1.00 98.69 300 LEU A C 1
ATOM 2109 O O . LEU A 1 300 ? -9.270 3.727 24.041 1.00 98.69 300 LEU A O 1
ATOM 2113 N N . THR A 1 301 ? -8.949 4.355 21.906 1.00 98.75 301 THR A N 1
ATOM 2114 C CA . THR A 1 301 ? -9.145 5.796 22.106 1.00 98.75 301 THR A CA 1
ATOM 2115 C C . THR A 1 301 ? -10.279 6.288 21.209 1.00 98.75 301 THR A C 1
ATOM 2117 O O . THR A 1 301 ? -10.240 6.044 20.005 1.00 98.75 301 THR A O 1
ATOM 2120 N N . ILE A 1 302 ? -11.282 6.972 21.766 1.00 98.44 302 ILE A N 1
ATOM 2121 C CA . ILE A 1 302 ? -12.440 7.483 21.012 1.00 98.44 302 ILE A CA 1
ATOM 2122 C C . ILE A 1 302 ? -12.590 8.988 21.251 1.00 98.44 302 ILE A C 1
ATOM 2124 O O . ILE A 1 302 ? -12.970 9.413 22.345 1.00 98.44 302 ILE A O 1
ATOM 2128 N N . ASN A 1 303 ? -12.310 9.782 20.218 1.00 96.69 303 ASN A N 1
ATOM 2129 C CA . ASN A 1 303 ? -12.233 11.239 20.293 1.00 96.69 303 ASN A CA 1
ATOM 2130 C C . ASN A 1 303 ? -13.176 11.922 19.292 1.00 96.69 303 ASN A C 1
ATOM 2132 O O . ASN A 1 303 ? -13.611 11.298 18.327 1.00 96.69 303 ASN A O 1
ATOM 2136 N N . SER A 1 304 ? -13.411 13.226 19.461 1.00 94.94 304 SER A N 1
ATOM 2137 C CA . SER A 1 304 ? -13.933 14.119 18.407 1.00 94.94 304 SER A CA 1
ATOM 2138 C C . SER A 1 304 ? -15.176 13.577 17.680 1.00 94.94 304 SER A C 1
ATOM 2140 O O . SER A 1 304 ? -15.142 13.356 16.466 1.00 94.94 304 SER A O 1
ATOM 2142 N N . ASP A 1 305 ? -16.249 13.311 18.429 1.00 96.25 305 ASP A N 1
ATOM 2143 C CA . ASP A 1 305 ? -17.535 12.783 17.946 1.00 96.25 305 ASP A CA 1
ATOM 2144 C C . ASP A 1 305 ? -17.461 11.402 17.263 1.00 96.25 305 ASP A C 1
ATOM 2146 O O . ASP A 1 305 ? -18.413 10.963 16.612 1.00 96.25 305 ASP A O 1
ATOM 2150 N N . ALA A 1 306 ? -16.344 10.683 17.396 1.00 98.50 306 ALA A N 1
ATOM 2151 C CA . ALA A 1 306 ? -16.224 9.333 16.868 1.00 98.50 306 ALA A CA 1
ATOM 2152 C C . ALA A 1 306 ? -17.042 8.323 17.684 1.00 98.50 306 ALA A C 1
ATOM 2154 O O . ALA A 1 306 ? -17.290 8.504 18.878 1.00 98.50 306 ALA A O 1
ATOM 2155 N N . THR A 1 307 ? -17.452 7.233 17.037 1.00 98.50 307 THR A N 1
ATOM 2156 C CA . THR A 1 307 ? -18.285 6.192 17.646 1.00 98.50 307 THR A CA 1
ATOM 2157 C C . THR A 1 307 ? -17.730 4.797 17.385 1.00 98.50 307 THR A C 1
ATOM 2159 O O . THR A 1 307 ? -17.503 4.408 16.239 1.00 98.50 307 THR A O 1
ATOM 2162 N N . TRP A 1 308 ? -17.591 4.001 18.442 1.00 98.31 308 TRP A N 1
ATOM 2163 C CA . TRP A 1 308 ? -17.490 2.548 18.310 1.00 98.31 308 TRP A CA 1
ATOM 2164 C C . TRP A 1 308 ? -18.873 1.922 18.504 1.00 98.31 308 TRP A C 1
ATOM 2166 O O . TRP A 1 308 ? -19.492 2.079 19.557 1.00 98.31 308 TRP A O 1
ATOM 2176 N N . VAL A 1 309 ? -19.377 1.230 17.484 1.00 98.31 309 VAL A N 1
ATOM 2177 C CA . VAL A 1 309 ? -20.623 0.461 17.547 1.00 98.31 309 VAL A CA 1
ATOM 2178 C C . VAL A 1 309 ? -20.276 -0.996 17.834 1.00 98.31 309 VAL A C 1
ATOM 2180 O O . VAL A 1 309 ? -19.737 -1.708 16.984 1.00 98.31 309 VAL A O 1
ATOM 2183 N N . MET A 1 310 ? -20.584 -1.436 19.049 1.00 96.44 310 MET A N 1
ATOM 2184 C CA . MET A 1 310 ? -20.335 -2.798 19.505 1.00 96.44 310 MET A CA 1
ATOM 2185 C C . MET A 1 310 ? -21.404 -3.745 18.964 1.00 96.44 310 MET A C 1
ATOM 2187 O O . MET A 1 310 ? -22.595 -3.559 19.219 1.00 96.44 310 MET A O 1
ATOM 2191 N N . VAL A 1 311 ? -20.966 -4.795 18.271 1.00 95.62 311 VAL A N 1
ATOM 2192 C CA . VAL A 1 311 ? -21.834 -5.876 17.756 1.00 95.62 311 VAL A CA 1
ATOM 2193 C C . VAL A 1 311 ? -21.757 -7.159 18.595 1.00 95.62 311 VAL A C 1
ATOM 2195 O O . VAL A 1 311 ? -22.452 -8.132 18.319 1.00 95.62 311 VAL A O 1
ATOM 2198 N N . GLY A 1 312 ? -20.915 -7.159 19.628 1.00 92.94 312 GLY A N 1
ATOM 2199 C CA . GLY A 1 312 ? -20.688 -8.259 20.559 1.00 92.94 312 GLY A CA 1
ATOM 2200 C C . GLY A 1 312 ? -19.712 -7.837 21.657 1.00 92.94 312 GLY A C 1
ATOM 2201 O O . GLY A 1 312 ? -19.320 -6.668 21.718 1.00 92.94 312 GLY A O 1
ATOM 2202 N N . ASP A 1 313 ? -19.324 -8.786 22.506 1.00 91.44 313 ASP A N 1
ATOM 2203 C CA . ASP A 1 313 ? -18.333 -8.555 23.560 1.00 91.44 313 ASP A CA 1
ATOM 2204 C C . ASP A 1 313 ? -16.992 -8.133 22.949 1.00 91.44 313 ASP A C 1
ATOM 2206 O O . ASP A 1 313 ? -16.575 -8.685 21.932 1.00 91.44 313 ASP A O 1
ATOM 2210 N N . GLY A 1 314 ? -16.324 -7.159 23.567 1.00 89.06 314 GLY A N 1
ATOM 2211 C CA . GLY A 1 314 ? -14.973 -6.737 23.206 1.00 89.06 314 GLY A CA 1
ATOM 2212 C C . GLY A 1 314 ? -14.019 -6.922 24.380 1.00 89.06 314 GLY A C 1
ATOM 2213 O O . GLY A 1 314 ? -14.419 -6.763 25.533 1.00 89.06 314 GLY A O 1
ATOM 2214 N N . ASP A 1 315 ? -12.764 -7.234 24.077 1.00 96.06 315 ASP A N 1
ATOM 2215 C CA . ASP A 1 315 ? -11.690 -7.385 25.057 1.00 96.06 315 ASP A CA 1
ATOM 2216 C C . ASP A 1 315 ? -10.666 -6.266 24.848 1.00 96.06 315 ASP A C 1
ATOM 2218 O O . ASP A 1 315 ? -9.919 -6.255 23.868 1.00 9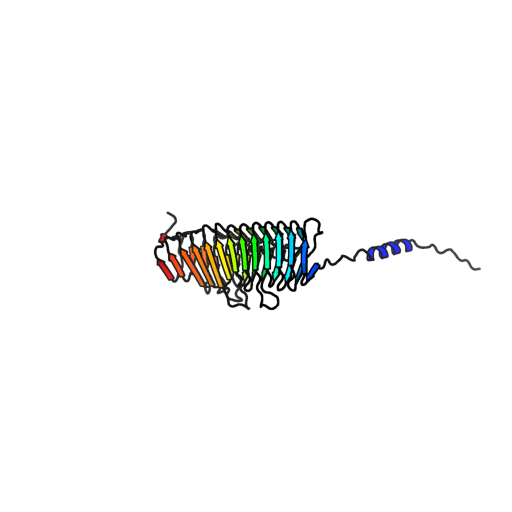6.06 315 ASP A O 1
ATOM 2222 N N . ILE A 1 316 ? -10.712 -5.266 25.730 1.00 97.44 316 ILE A N 1
ATOM 2223 C CA . ILE A 1 316 ? -9.912 -4.042 25.649 1.00 97.44 316 ILE A CA 1
ATOM 2224 C C . ILE A 1 316 ? -9.282 -3.788 27.013 1.00 97.44 316 ILE A C 1
ATOM 2226 O O . ILE A 1 316 ? -9.990 -3.594 28.003 1.00 97.44 316 ILE A O 1
ATOM 2230 N N . ALA A 1 317 ? -7.954 -3.709 27.064 1.00 97.75 317 ALA A N 1
ATOM 2231 C CA . ALA A 1 317 ? -7.239 -3.492 28.318 1.00 97.75 317 ALA A CA 1
ATOM 2232 C C . ALA A 1 317 ? -7.361 -2.045 28.826 1.00 97.75 317 ALA A C 1
ATOM 2234 O O . ALA A 1 317 ? -7.498 -1.813 30.030 1.00 97.75 317 ALA A O 1
ATOM 2235 N N . ARG A 1 318 ? -7.303 -1.053 27.925 1.00 98.38 318 ARG A N 1
ATOM 2236 C CA . ARG A 1 318 ? -7.408 0.375 28.266 1.00 98.38 318 ARG A CA 1
ATOM 2237 C C . ARG A 1 318 ? -8.366 1.102 27.330 1.00 98.38 318 ARG A C 1
ATOM 2239 O O . ARG A 1 318 ? -8.184 1.101 26.117 1.00 98.38 318 ARG A O 1
ATOM 2246 N N . LEU A 1 319 ? -9.349 1.786 27.907 1.00 97.81 319 LEU A N 1
ATOM 2247 C CA . LEU A 1 319 ? -10.284 2.647 27.185 1.00 97.81 319 LEU A CA 1
ATOM 2248 C C . LEU A 1 319 ? -10.056 4.109 27.580 1.00 97.81 319 LEU A C 1
ATOM 2250 O O . LEU A 1 319 ? -10.080 4.442 28.763 1.00 97.81 319 LEU A O 1
ATOM 2254 N N . SER A 1 320 ? -9.867 4.975 26.585 1.00 98.12 320 SER A N 1
ATOM 2255 C CA . SER A 1 320 ? -9.806 6.431 26.741 1.00 98.12 320 SER A CA 1
ATOM 2256 C C . SER A 1 320 ? -10.853 7.092 25.851 1.00 98.12 320 SER A C 1
ATOM 2258 O O . SER A 1 320 ? -11.007 6.718 24.690 1.00 98.12 320 SER A O 1
ATOM 2260 N N . MET A 1 321 ? -11.569 8.084 26.376 1.00 97.62 321 MET A N 1
ATOM 2261 C CA . MET A 1 321 ? -12.621 8.786 25.639 1.00 97.62 321 MET A CA 1
ATOM 2262 C C . MET A 1 321 ? -12.508 10.295 25.856 1.00 97.62 321 MET A C 1
ATOM 2264 O O . MET A 1 321 ? -12.455 10.742 27.001 1.00 97.62 321 MET A O 1
ATOM 2268 N N . ASP A 1 322 ? -12.506 11.058 24.763 1.00 95.50 322 ASP A N 1
ATOM 2269 C CA . ASP A 1 322 ? -12.478 12.526 24.763 1.00 95.50 322 ASP A CA 1
ATOM 2270 C C . ASP A 1 322 ? -13.453 13.082 23.711 1.00 95.50 322 ASP A C 1
ATOM 2272 O O . ASP A 1 322 ? -13.101 13.365 22.565 1.00 95.50 322 ASP A O 1
ATOM 2276 N N . GLY A 1 323 ? -14.736 13.148 24.076 1.00 93.31 323 GLY A N 1
ATOM 2277 C CA . GLY A 1 323 ? -15.806 13.591 23.172 1.00 93.31 323 GLY A CA 1
ATOM 2278 C C . GLY A 1 323 ? -16.296 12.532 22.177 1.00 93.31 323 GLY A C 1
ATOM 2279 O O . GLY A 1 323 ? -17.019 12.868 21.249 1.00 93.31 323 GLY A O 1
ATOM 2280 N N . GLY A 1 324 ? -15.910 11.264 22.351 1.00 97.00 324 GLY A N 1
ATOM 2281 C CA . GLY A 1 324 ? -16.433 10.127 21.588 1.00 97.00 324 GLY A CA 1
ATOM 2282 C C . GLY A 1 324 ? -17.571 9.372 22.288 1.00 97.00 324 GLY A C 1
ATOM 2283 O O . GLY A 1 324 ? -17.903 9.640 23.444 1.00 97.00 324 GLY A O 1
ATOM 2284 N N . ALA A 1 325 ? -18.140 8.378 21.603 1.00 97.94 325 ALA A N 1
ATOM 2285 C CA . ALA A 1 325 ? -19.216 7.532 22.115 1.00 97.94 325 ALA A CA 1
ATOM 2286 C C . ALA A 1 325 ? -18.980 6.034 21.862 1.00 97.94 325 ALA A C 1
ATOM 2288 O O . ALA A 1 325 ? -18.298 5.625 20.922 1.00 97.94 325 ALA A O 1
ATOM 2289 N N . ILE A 1 326 ? -19.611 5.204 22.694 1.00 97.25 326 ILE A N 1
ATOM 2290 C CA . ILE A 1 326 ? -19.771 3.768 22.453 1.00 97.25 326 ILE A CA 1
ATOM 2291 C C . ILE A 1 326 ? -21.265 3.491 22.321 1.00 97.25 326 ILE A C 1
ATOM 2293 O O . ILE A 1 326 ? -22.040 3.827 23.219 1.00 97.25 326 ILE A O 1
ATOM 2297 N N . LYS A 1 327 ? -21.672 2.875 21.210 1.00 96.75 327 LYS A N 1
ATOM 2298 C CA . LYS A 1 327 ? -23.039 2.388 21.004 1.00 96.75 327 LYS A CA 1
ATOM 2299 C C . LYS A 1 327 ? -23.075 0.885 21.266 1.00 96.75 327 LYS A C 1
ATOM 2301 O O . LYS A 1 327 ? -22.341 0.131 20.634 1.00 96.75 327 LYS A O 1
ATOM 2306 N N . LEU A 1 328 ? -23.949 0.454 22.172 1.00 94.00 328 LEU A N 1
ATOM 2307 C CA . LEU A 1 328 ? -24.164 -0.961 22.470 1.00 94.00 328 LEU A CA 1
ATOM 2308 C C . LEU A 1 328 ? -25.278 -1.518 21.579 1.00 94.00 328 LEU A C 1
ATOM 2310 O O . LEU A 1 328 ? -26.444 -1.164 21.751 1.00 94.00 328 LEU A O 1
ATOM 2314 N N . GLY A 1 329 ? -24.919 -2.402 20.648 1.00 83.50 329 GLY A N 1
ATOM 2315 C CA . GLY A 1 329 ? -25.848 -2.988 19.688 1.00 83.50 329 GLY A CA 1
ATOM 2316 C C . GLY A 1 329 ? -26.222 -2.050 18.538 1.00 83.50 329 GLY A C 1
ATOM 2317 O O . GLY A 1 329 ? -25.932 -0.853 18.529 1.00 83.50 329 GLY A O 1
ATOM 2318 N N . GLU A 1 330 ? -26.887 -2.609 17.528 1.00 69.81 330 GLU A N 1
ATOM 2319 C CA . GLU A 1 330 ? -27.185 -1.880 16.288 1.00 69.81 330 GLU A CA 1
ATOM 2320 C C . GLU A 1 330 ? -28.486 -1.062 16.335 1.00 69.81 330 GLU A C 1
ATOM 2322 O O . GLU A 1 330 ? -28.682 -0.192 15.484 1.00 69.81 330 GLU A O 1
ATOM 2327 N N . ARG A 1 331 ? -29.351 -1.273 17.338 1.00 58.09 331 ARG A N 1
ATOM 2328 C CA . ARG A 1 331 ? -30.627 -0.552 17.492 1.00 58.09 331 ARG A CA 1
ATOM 2329 C C . ARG A 1 331 ? -30.474 0.693 18.350 1.00 58.09 331 ARG A C 1
ATOM 2331 O O . ARG A 1 331 ? -30.286 0.552 19.570 1.00 58.09 331 ARG A O 1
#

Sequence (331 aa):
MISIKPFACCRLFCAMNLMSMAALLLVSPHVTARVIDNTSETIGSGNSEDRYQLQNGATLTAIDARTFDIRVRSGPTLTLDRSHVTGDGFDDGVGVSGGTANITASQINGGTNATGLSAGDGPDGTTSSKVTVLDSTITGGRNGGLVNGRSQLNLERSSLAGTNPEGAGLLMSSGNATASSSSITGGKNGVWIAVNPGISAPSTLILDNQSSVIGQNGSAILVDGFNVSTPSANIEVRNKSTLEGSNGTLLEVNGGGSANLLVSNSSLVGNVIVEAGSVGTVQLENAATLTGRLDNLEQLTINSDATWVMVGDGDIARLSMDGGAIKLGER

pLDDT: mean 90.71, std 15.41, range [35.5, 98.94]

Organism: Pseudomonas fluorescens (NCBI:txid294)

Foldseek 3Di:
DDDDDDDDDDPVVVVVVVVVVVVVVPPDPPQDADEFALEEDEEADPDDAHEYEYDHQYEYAYANEEYEAYEYAANYEYEAHCYEFHYEAAGASYEHELYEYEHENYEFEHYQQYERYEWAHHPVLPGGYEYEHYNYEAEYNAELYEFERQHEYEAENYEGEHNHLNHESYEYELYEYEHANYEAEYSAESYEYEYDPVDPHAYEYHYEHAYEFEGNRYESYEYDHPLPDAHEYEYEAYDAYEGYYPVQHHYEHDNLYEYEYEYANYEYGGEHYYDPNHEYEYEYEHQYEYEYEYEPYAEYEFEHAHEYEYCDDHDYNYYHYYNYYYHDHDD

Secondary structure (DSSP, 8-state):
----PPPPPPTHHHHHHHHHHHTTS------PPEEEESSEEEEETTSPP--EEEETT-EEEEES-EES-EEEESS-EEEEES-EEE--TT--SEEEESSEEEEES-EEE--TTSEEEEEE--TTSS---EEEEES-EEEESSEEEEEETT-EEEEES-EEEE-STT-EEEEEEB-EEEEES-EEEESSEEEEE---TT--S-EEEEEESS-EEEETTS-SEEE--TTTS--EEEEEEETT-EEEETTSEEEEE-TT-EEEEEEES-EEESEEEE-TT-EEEEEEETT-EEES-EESEEEEEEETT-EEEESS---EEEEEEEB-EEEES--